Protein AF-X1H2E4-F1 (afdb_monomer)

Organism: NCBI:txid412755

pLDDT: mean 70.72, std 25.6, range [21.92, 98.12]

Foldseek 3Di:
DDDDDDDDDDPPDPDDDDDDDDDDDDDDDDPPDPPPVPPPPPPDDDDDDCPPVVVVVVVQLVVVCLQVVQDADDPPWDADFDADPPPRHGPGPRPDTDEDCPLSYPDPRNLVVLLVVLLVVLVVVPDPAQKWWKKKKKFDWAQGDDVVVVVLVVVLVVLLQVQCVVLVRGWDKDKAKAWDFDDPDNRGTIIIMIIITTHDDPDPVSSVVSSVVSQVVSCVVSVTDMDMDTDGIDGSSVVSSVRSSRCSNPVVD

Secondary structure (DSSP, 8-state):
-------------------------------TTTTTTTSTT-SS---SS-HHHHHHHHHHHHHHHHHHT-BSS-TT-EEEEEE-TTT--EEEEEEEEEE---TTB--HHHHHHHHHHHHHHHHHT----SEEEEEEEEEPPBS---HHHHHHHHHHHHHHHHHHHHTT----EEEEEEEE-SSS-TTPPBEEEEEEEEPP-S-HHHHHHHHHHHHHHHHHHH---EEEEEEEEEEHHHHHHHHHHHHHHS---

Mean predicted aligned error: 14.61 Å

Radius of gyration: 22.88 Å; Cα contacts (8 Å, |Δi|>4): 303; chains: 1; bounding box: 59×48×61 Å

Solvent-accessible surface area (backbone atoms only — not comparable to full-atom values): 15381 Å² total; per-residue (Å²): 138,83,80,83,79,84,80,78,92,71,98,77,87,87,86,89,80,91,88,81,92,77,90,78,88,86,76,94,75,85,74,84,82,73,58,78,77,64,65,83,72,75,85,81,83,88,82,92,87,50,76,73,58,50,56,60,47,53,52,50,52,49,55,49,44,39,55,73,59,38,36,73,68,57,95,69,57,41,57,39,57,44,54,39,91,89,77,65,49,75,76,39,77,67,74,39,84,69,56,36,85,62,55,42,40,63,41,64,68,32,36,53,50,40,23,52,54,41,34,53,54,59,60,70,66,68,75,80,60,64,45,23,34,35,36,34,40,36,43,62,71,34,81,66,92,45,73,67,54,53,50,53,53,51,49,51,52,56,52,45,38,54,44,25,40,75,72,76,47,64,66,56,64,52,75,42,63,44,74,47,78,55,68,102,49,102,78,44,48,34,36,44,30,29,49,27,44,23,60,74,66,93,52,59,69,61,44,54,53,48,50,53,55,38,47,57,53,45,30,75,72,67,75,54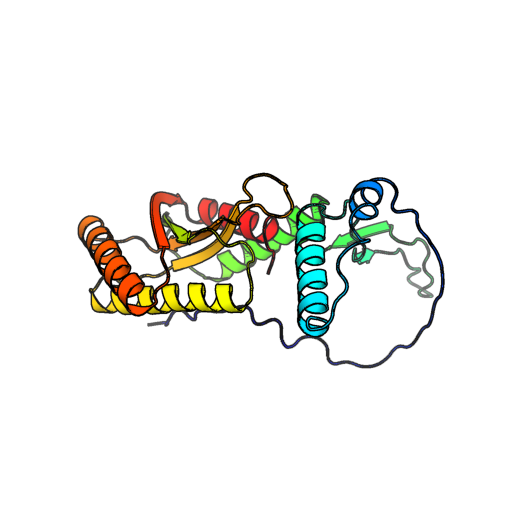,62,70,48,76,46,82,75,49,75,36,49,36,70,62,49,42,50,53,47,11,48,38,33,28,72,40,79,44,124

Sequence (253 aa):
MTTATQMFLSSKSLINNPNNSVAGIMSDVELTSCSAMSRSFLLKAETNSNITKSASWNKYNQDLEKFVCRVEDCPKMSWRSLVCSRCGRIVKQNIAKLTCLSPYCRDDECIKNRVRIAQAYFEALKIKSPNLLHIIFGFAYINRFTDEEKEKQARVFSLLEKEMERLGTPLHMVAVRDIKEIDLKPLTPLYVHYHTANLPVKDWRKFRQNLYRAREKIIKKSGVEFSFKFKHYRNQRGLFKYFAHRVAGVFGI

Nearest PDB structures (foldseek):
  6zm9-assembly1_A  TM=4.190E-01  e=1.314E-03  unidentified
  3io1-assembly1_A-2  TM=4.445E-01  e=3.174E-03  Klebsiella pneumoniae subsp. pneumoniae MGH 78578
  3io1-assembly1_B-2  TM=4.479E-01  e=1.552E-02  Klebsiella pneumoniae subsp. pneumoniae MGH 78578
  6znb-assembly1_AA  TM=4.747E-01  e=3.536E-02  Bacteriophage sp.
  2uuu-assembly1_A  TM=5.040E-01  e=8.459E-01  Dictyostelium discoideum

Structure (mmCIF, N/CA/C/O backbone):
data_AF-X1H2E4-F1
#
_entry.id   AF-X1H2E4-F1
#
loop_
_atom_site.group_PDB
_atom_site.id
_atom_site.type_symbol
_atom_site.label_atom_id
_atom_site.label_alt_id
_atom_site.label_comp_id
_atom_site.label_asym_id
_atom_site.label_entity_id
_atom_site.label_seq_id
_atom_site.pdbx_PDB_ins_code
_atom_site.Cartn_x
_atom_site.Cartn_y
_atom_site.Cartn_z
_atom_site.occupancy
_atom_site.B_iso_or_equiv
_atom_site.auth_seq_id
_atom_site.auth_comp_id
_atom_site.auth_asym_id
_atom_site.auth_atom_id
_atom_site.pdbx_PDB_model_num
ATOM 1 N N . MET A 1 1 ? -11.778 -20.143 10.524 1.00 24.48 1 MET A N 1
ATOM 2 C CA . MET A 1 1 ? -11.326 -18.759 10.782 1.00 24.48 1 MET A CA 1
ATOM 3 C C . MET A 1 1 ? -9.898 -18.646 10.272 1.00 24.48 1 MET A C 1
ATOM 5 O O . MET A 1 1 ? -9.019 -19.259 10.852 1.00 24.48 1 MET A O 1
ATOM 9 N N . THR A 1 2 ? -9.679 -17.993 9.132 1.00 23.45 2 THR A N 1
ATOM 10 C CA . THR A 1 2 ? -8.347 -17.833 8.520 1.00 23.45 2 THR A CA 1
ATOM 11 C C . THR A 1 2 ? -7.768 -16.480 8.914 1.00 23.45 2 THR A C 1
ATOM 13 O O . THR A 1 2 ? -8.311 -15.440 8.545 1.00 23.45 2 THR A O 1
ATOM 16 N N . THR A 1 3 ? -6.688 -16.511 9.688 1.00 23.12 3 THR A N 1
ATOM 17 C CA . THR A 1 3 ? -5.822 -15.379 10.023 1.00 23.12 3 THR A CA 1
ATOM 18 C C . THR A 1 3 ? -5.238 -14.775 8.745 1.00 23.12 3 THR A C 1
ATOM 20 O O . THR A 1 3 ? -4.708 -15.486 7.894 1.00 23.12 3 THR A O 1
ATOM 23 N N . ALA A 1 4 ? -5.362 -13.457 8.583 1.00 24.66 4 ALA A N 1
ATOM 24 C CA . ALA A 1 4 ? -4.739 -12.736 7.481 1.00 24.66 4 ALA A CA 1
ATOM 25 C C . ALA A 1 4 ? -3.229 -12.631 7.747 1.00 24.66 4 ALA A C 1
ATOM 27 O O . ALA A 1 4 ? -2.792 -11.905 8.635 1.00 24.66 4 ALA A O 1
ATOM 28 N N . THR A 1 5 ? -2.435 -13.392 6.998 1.00 25.56 5 THR A N 1
ATOM 29 C CA . THR A 1 5 ? -0.974 -13.303 6.993 1.00 25.56 5 THR A CA 1
ATOM 30 C C . THR A 1 5 ? -0.542 -11.952 6.416 1.00 25.56 5 THR A C 1
ATOM 32 O O . THR A 1 5 ? -0.772 -11.673 5.240 1.00 25.56 5 THR A O 1
ATOM 35 N N . GLN A 1 6 ? 0.116 -11.118 7.227 1.00 29.45 6 GLN A N 1
ATOM 36 C CA . GLN A 1 6 ? 0.956 -10.028 6.726 1.00 29.45 6 GLN A CA 1
ATOM 37 C C . GLN A 1 6 ? 2.108 -10.639 5.918 1.00 29.45 6 GLN A C 1
ATOM 39 O O . GLN A 1 6 ? 2.936 -11.356 6.477 1.00 29.45 6 GLN A O 1
ATOM 44 N N . MET A 1 7 ? 2.190 -10.352 4.617 1.00 30.44 7 MET A N 1
ATOM 45 C CA . MET A 1 7 ? 3.407 -10.605 3.844 1.00 30.44 7 MET A CA 1
ATOM 46 C C . MET A 1 7 ? 4.164 -9.297 3.638 1.00 30.44 7 MET A C 1
ATOM 48 O O . MET A 1 7 ? 3.763 -8.431 2.862 1.00 30.44 7 MET A O 1
ATOM 52 N N . PHE A 1 8 ? 5.291 -9.185 4.339 1.00 32.88 8 PHE A N 1
ATOM 53 C CA . PHE A 1 8 ? 6.368 -8.272 3.991 1.00 32.88 8 PHE A CA 1
ATOM 54 C C . PHE A 1 8 ? 7.218 -8.924 2.903 1.00 32.88 8 PHE A C 1
ATOM 56 O O . PHE A 1 8 ? 7.740 -10.021 3.087 1.00 32.88 8 PHE A O 1
ATOM 63 N N . LEU A 1 9 ? 7.373 -8.241 1.770 1.00 28.08 9 LEU A N 1
ATOM 64 C CA . LEU A 1 9 ? 8.330 -8.638 0.743 1.00 28.08 9 LEU A CA 1
ATOM 65 C C . LEU A 1 9 ? 9.749 -8.414 1.292 1.00 28.08 9 LEU A C 1
ATOM 67 O O . LEU A 1 9 ? 10.219 -7.274 1.398 1.00 28.08 9 LEU A O 1
ATOM 71 N N . SER A 1 10 ? 10.379 -9.521 1.691 1.00 25.30 10 SER A N 1
ATOM 72 C CA . SER A 1 10 ? 11.820 -9.673 1.888 1.00 25.30 10 SER A CA 1
ATOM 73 C C . SER A 1 10 ? 12.413 -10.201 0.584 1.00 25.30 10 SER A C 1
ATOM 75 O O . SER A 1 10 ? 12.098 -11.304 0.142 1.00 25.30 10 SER A O 1
ATOM 77 N N . SER A 1 11 ? 13.260 -9.403 -0.057 1.00 25.91 11 SER A N 1
ATOM 78 C CA . SER A 1 11 ? 13.962 -9.731 -1.299 1.00 25.91 11 SER A CA 1
ATOM 79 C C . SER A 1 11 ? 15.198 -10.602 -1.040 1.00 25.91 11 SER A C 1
ATOM 81 O O . SER A 1 11 ? 16.314 -10.251 -1.421 1.00 25.91 11 SER A O 1
ATOM 83 N N . LYS A 1 12 ? 15.019 -11.744 -0.374 1.00 25.47 12 LYS A N 1
ATOM 84 C CA . LYS A 1 12 ? 16.055 -12.777 -0.251 1.00 25.47 12 LYS A CA 1
ATOM 85 C C . LYS A 1 12 ? 15.454 -14.141 -0.559 1.00 25.47 12 LYS A C 1
ATOM 87 O O . LYS A 1 12 ? 14.849 -14.743 0.318 1.00 25.47 12 LYS A O 1
ATOM 92 N N . SER A 1 13 ? 15.636 -14.587 -1.805 1.00 28.86 13 SER A N 1
ATOM 93 C CA . SER A 1 13 ? 15.801 -15.990 -2.247 1.00 28.86 13 SER A CA 1
ATOM 94 C C . SER A 1 13 ? 15.172 -16.264 -3.616 1.00 28.86 13 SER A C 1
ATOM 96 O O . SER A 1 13 ? 14.230 -17.026 -3.734 1.00 28.86 13 SER A O 1
ATOM 98 N N . LEU A 1 14 ? 15.736 -15.704 -4.684 1.00 25.48 14 LEU A N 1
ATOM 99 C CA . LEU A 1 14 ? 15.680 -16.341 -6.001 1.00 25.48 14 LEU A CA 1
ATOM 100 C C . LEU A 1 14 ? 16.950 -15.937 -6.743 1.00 25.48 14 LEU A C 1
ATOM 102 O O . LEU A 1 14 ? 17.043 -14.805 -7.197 1.00 25.48 14 LEU A O 1
ATOM 106 N N . ILE A 1 15 ? 17.939 -16.830 -6.737 1.00 26.75 15 ILE A N 1
ATOM 107 C CA . ILE A 1 15 ? 18.925 -17.151 -7.786 1.00 26.75 15 ILE A CA 1
ATOM 108 C C . ILE A 1 15 ? 19.967 -18.036 -7.089 1.00 26.75 15 ILE A C 1
ATOM 110 O O . ILE A 1 15 ? 20.909 -17.557 -6.470 1.00 26.75 15 ILE A O 1
ATOM 114 N N . ASN A 1 16 ? 19.752 -19.345 -7.165 1.00 24.41 16 ASN A N 1
ATOM 115 C CA . ASN A 1 16 ? 20.823 -20.329 -7.143 1.00 24.41 16 ASN A CA 1
ATOM 116 C C . ASN A 1 16 ? 20.623 -21.167 -8.402 1.00 24.41 16 ASN A C 1
ATOM 118 O O . ASN A 1 16 ? 19.744 -22.023 -8.438 1.00 24.41 16 ASN A O 1
ATOM 122 N N . ASN A 1 17 ? 21.401 -20.873 -9.440 1.00 26.95 17 ASN A N 1
ATOM 123 C CA . ASN A 1 17 ? 21.971 -21.912 -10.286 1.00 26.95 17 ASN A CA 1
ATOM 124 C C . ASN A 1 17 ? 23.216 -21.338 -10.990 1.00 26.95 17 ASN A C 1
ATOM 126 O O . ASN A 1 17 ? 23.090 -20.318 -11.675 1.00 26.95 17 ASN A O 1
ATOM 130 N N . PRO A 1 18 ? 24.410 -21.920 -10.789 1.00 29.12 18 PRO A N 1
ATOM 131 C CA . PRO A 1 18 ? 25.618 -21.518 -11.488 1.00 29.12 18 PRO A CA 1
ATOM 132 C C . PRO A 1 18 ? 25.652 -22.176 -12.874 1.00 29.12 18 PRO A C 1
ATOM 134 O O . PRO A 1 18 ? 25.125 -23.271 -13.045 1.00 29.12 18 PRO A O 1
ATOM 137 N N . ASN A 1 19 ? 26.296 -21.490 -13.822 1.00 26.16 19 ASN A N 1
ATOM 138 C CA . ASN A 1 19 ? 26.754 -21.930 -15.153 1.00 26.16 19 ASN A CA 1
ATOM 139 C C . ASN A 1 19 ? 26.156 -21.103 -16.295 1.00 26.16 19 ASN A C 1
ATOM 141 O O . ASN A 1 19 ? 25.136 -21.446 -16.884 1.00 26.16 19 ASN A O 1
ATOM 145 N N . ASN A 1 20 ? 26.839 -20.010 -16.633 1.00 27.75 20 ASN A N 1
ATOM 146 C CA . ASN A 1 20 ? 27.522 -19.923 -17.924 1.00 27.75 20 ASN A CA 1
ATOM 147 C C . ASN A 1 20 ? 28.339 -18.633 -17.996 1.00 27.75 20 ASN A C 1
ATOM 149 O O . ASN A 1 20 ? 27.811 -17.523 -17.976 1.00 27.75 20 ASN A O 1
ATOM 153 N N . SER A 1 21 ? 29.652 -18.815 -18.082 1.00 28.17 21 SER A N 1
ATOM 154 C CA . SER A 1 21 ? 30.620 -17.812 -18.493 1.00 28.17 21 SER A CA 1
ATOM 155 C C . SER A 1 21 ? 30.473 -17.537 -19.984 1.00 28.17 21 SER A C 1
ATOM 157 O O . SER A 1 21 ? 30.683 -18.450 -20.776 1.00 28.17 21 SER A O 1
ATOM 159 N N . VAL A 1 22 ? 30.227 -16.286 -20.367 1.00 26.05 22 VAL A N 1
ATOM 160 C CA . VAL A 1 22 ? 30.787 -15.722 -21.601 1.00 26.05 22 VAL A CA 1
ATOM 161 C C . VAL A 1 22 ? 31.095 -14.250 -21.342 1.00 26.05 22 VAL A C 1
ATOM 163 O O . VAL A 1 22 ? 30.204 -13.447 -21.074 1.00 26.05 22 VAL A O 1
ATOM 166 N N . ALA A 1 23 ? 32.386 -13.932 -21.384 1.00 25.16 23 ALA A N 1
ATOM 167 C CA . ALA A 1 23 ? 32.907 -12.580 -21.451 1.00 25.16 23 ALA A CA 1
ATOM 168 C C . ALA A 1 23 ? 32.536 -11.943 -22.799 1.00 25.16 23 ALA A C 1
ATOM 170 O O . ALA A 1 23 ? 32.603 -12.598 -23.837 1.00 25.16 23 ALA A O 1
ATOM 171 N N . GLY A 1 24 ? 32.184 -10.661 -22.786 1.00 23.61 24 GLY A N 1
ATOM 172 C CA . GLY A 1 24 ? 31.912 -9.887 -23.992 1.00 23.61 24 GLY A CA 1
ATOM 173 C C . GLY A 1 24 ? 32.021 -8.400 -23.696 1.00 23.61 24 GLY A C 1
ATOM 174 O O . GLY A 1 24 ? 31.124 -7.815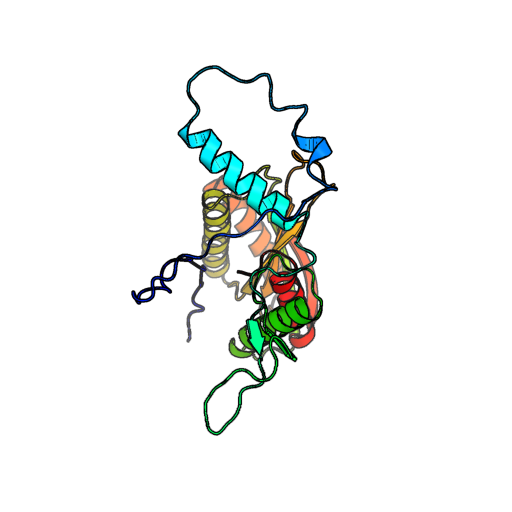 -23.100 1.00 23.61 24 GLY A O 1
ATOM 175 N N . ILE A 1 25 ? 33.167 -7.837 -24.066 1.00 25.83 25 ILE A N 1
ATOM 176 C CA . ILE A 1 25 ? 33.488 -6.406 -24.109 1.00 25.83 25 ILE A CA 1
ATOM 177 C C . ILE A 1 25 ? 32.647 -5.733 -25.214 1.00 25.83 25 ILE A C 1
ATOM 179 O O . ILE A 1 25 ? 32.282 -6.413 -26.169 1.00 25.83 25 ILE A O 1
ATOM 183 N N . MET A 1 26 ? 32.432 -4.412 -25.079 1.00 21.92 26 MET A N 1
ATOM 184 C CA . MET A 1 26 ? 31.914 -3.394 -26.029 1.00 21.92 26 MET A CA 1
ATOM 185 C C . MET A 1 26 ? 30.623 -2.741 -25.517 1.00 21.92 26 MET A C 1
ATOM 187 O O . MET A 1 26 ? 29.713 -3.430 -25.076 1.00 21.92 26 MET A O 1
ATOM 191 N N . SER A 1 27 ? 30.418 -1.430 -25.575 1.00 24.39 27 SER A N 1
ATOM 192 C CA . SER A 1 27 ? 31.240 -0.251 -25.881 1.00 24.39 27 SER A CA 1
ATOM 193 C C . SER A 1 27 ? 30.378 0.960 -25.494 1.00 24.39 27 SER A C 1
ATOM 195 O O . SER A 1 27 ? 29.152 0.838 -25.422 1.00 24.39 27 SER A O 1
ATOM 197 N N . ASP A 1 28 ? 31.009 2.100 -25.236 1.00 27.84 28 ASP A N 1
ATOM 198 C CA . ASP A 1 28 ? 30.377 3.339 -24.786 1.00 27.84 28 ASP A CA 1
ATOM 199 C C . ASP A 1 28 ? 29.167 3.762 -25.636 1.00 27.84 28 ASP A C 1
ATOM 201 O O . ASP A 1 28 ? 29.262 3.917 -26.853 1.00 27.84 28 ASP A O 1
ATOM 205 N N . VAL A 1 29 ? 28.028 3.979 -24.971 1.00 27.11 29 VAL A N 1
ATOM 206 C CA . VAL A 1 29 ? 26.891 4.726 -25.519 1.00 27.11 29 VAL A CA 1
ATOM 207 C C . VAL A 1 29 ? 26.744 5.993 -24.686 1.00 27.11 29 VAL A C 1
ATOM 209 O O . VAL A 1 29 ? 26.555 5.944 -23.468 1.00 27.11 29 VAL A O 1
ATOM 212 N N . GLU A 1 30 ? 26.884 7.126 -25.363 1.00 25.94 30 GLU A N 1
ATOM 213 C CA . GLU A 1 30 ? 26.830 8.474 -24.811 1.00 25.94 30 GLU A CA 1
ATOM 214 C C . GLU A 1 30 ? 25.483 8.754 -24.120 1.00 25.94 30 GLU A C 1
ATOM 216 O O . GLU A 1 30 ? 24.435 8.874 -24.748 1.00 25.94 30 GLU A O 1
ATOM 221 N N . LEU A 1 31 ? 25.523 8.893 -22.792 1.00 26.59 31 LEU A N 1
ATOM 222 C CA . LEU A 1 31 ? 24.464 9.475 -21.960 1.00 26.59 31 LEU A CA 1
ATOM 223 C C . LEU A 1 31 ? 24.638 11.004 -21.917 1.00 26.59 31 LEU A C 1
ATOM 225 O O . LEU A 1 31 ? 25.111 11.578 -20.928 1.00 26.59 31 LEU A O 1
ATOM 229 N N . THR A 1 32 ? 24.275 11.684 -23.001 1.00 29.73 32 THR A N 1
ATOM 230 C CA . THR A 1 32 ? 24.310 13.150 -23.120 1.00 29.73 32 THR A CA 1
ATOM 231 C C . THR A 1 32 ? 22.905 13.742 -23.013 1.00 29.73 32 THR A C 1
ATOM 233 O O . THR A 1 32 ? 22.249 14.018 -24.006 1.00 29.73 32 THR A O 1
ATOM 236 N N . SER A 1 33 ? 22.456 13.969 -21.771 1.00 28.48 33 SER A N 1
ATOM 237 C CA . SER A 1 33 ? 21.549 15.092 -21.430 1.00 28.48 33 SER A CA 1
ATOM 238 C C . SER A 1 33 ? 21.340 15.302 -19.920 1.00 28.48 33 SER A C 1
ATOM 240 O O . SER A 1 33 ? 21.010 16.412 -19.516 1.00 28.48 33 SER A O 1
ATOM 242 N N . CYS A 1 34 ? 21.615 14.312 -19.057 1.00 30.00 34 CYS A N 1
ATOM 243 C CA . CYS A 1 34 ? 21.526 14.478 -17.589 1.00 30.00 34 CYS A CA 1
ATOM 244 C C . CYS A 1 34 ? 22.881 14.674 -16.876 1.00 30.00 34 CYS A C 1
ATOM 246 O O . CYS A 1 34 ? 22.923 15.145 -15.742 1.00 30.00 34 CYS A O 1
ATOM 248 N N . SER A 1 35 ? 24.002 14.325 -17.513 1.00 32.19 35 SER A N 1
ATOM 249 C CA . SER A 1 35 ? 25.330 14.261 -16.876 1.00 32.19 35 SER A CA 1
ATOM 250 C C . SER A 1 35 ? 25.999 15.625 -16.649 1.00 32.19 35 SER A C 1
ATOM 252 O O . SER A 1 35 ? 26.906 15.735 -15.819 1.00 32.19 35 SER A O 1
ATOM 254 N N . ALA A 1 36 ? 25.536 16.676 -17.333 1.00 30.16 36 ALA A N 1
ATOM 255 C CA . ALA A 1 36 ? 26.124 18.013 -17.244 1.00 30.16 36 ALA A CA 1
ATOM 256 C C . ALA A 1 36 ? 25.806 18.741 -15.923 1.00 30.16 36 ALA A C 1
ATOM 258 O O . ALA A 1 36 ? 26.592 19.583 -15.500 1.00 30.16 36 ALA A O 1
ATOM 259 N N . MET A 1 37 ? 24.715 18.392 -15.225 1.00 33.41 37 MET A N 1
ATOM 260 C CA . MET A 1 37 ? 24.360 19.042 -13.951 1.00 33.41 37 MET A CA 1
ATOM 261 C C . MET A 1 37 ? 25.081 18.455 -12.729 1.00 33.41 37 MET A C 1
ATOM 263 O O . MET A 1 37 ? 25.208 19.141 -11.718 1.00 33.41 37 MET A O 1
ATOM 267 N N . SER A 1 38 ? 25.596 17.224 -12.808 1.00 35.59 38 SER A N 1
ATOM 268 C CA . SER A 1 38 ? 26.159 16.530 -11.635 1.00 35.59 38 SER A CA 1
ATOM 269 C C . SER A 1 38 ? 27.681 16.654 -11.497 1.00 35.59 38 SER A C 1
ATOM 271 O O . SER A 1 38 ? 28.220 16.385 -10.425 1.00 35.59 38 SER A O 1
ATOM 273 N N . ARG A 1 39 ? 28.408 17.065 -12.549 1.00 28.61 39 ARG A N 1
ATOM 274 C CA . ARG A 1 39 ? 29.885 17.104 -12.519 1.00 28.61 39 ARG A CA 1
ATOM 275 C C . ARG A 1 39 ? 30.485 18.347 -11.856 1.00 28.61 39 ARG A C 1
ATOM 277 O O . ARG A 1 39 ? 31.599 18.249 -11.354 1.00 28.61 39 ARG A O 1
ATOM 284 N N . SER A 1 40 ? 29.783 19.482 -11.784 1.00 31.67 40 SER A N 1
ATOM 285 C CA . SER A 1 40 ? 30.381 20.717 -11.239 1.00 31.67 40 SER A CA 1
ATOM 286 C C . SER A 1 40 ? 30.389 20.805 -9.705 1.00 31.67 40 SER A C 1
ATOM 288 O O . SER A 1 40 ? 30.976 21.735 -9.163 1.00 31.67 40 SER A O 1
ATOM 290 N N . PHE A 1 41 ? 29.762 19.860 -8.996 1.00 33.16 41 PHE A N 1
ATOM 291 C CA . PHE A 1 41 ? 29.622 19.904 -7.531 1.00 33.16 41 PHE A CA 1
ATOM 292 C C . PHE A 1 41 ? 30.492 18.890 -6.769 1.00 33.16 41 PHE A C 1
ATOM 294 O O . PHE A 1 41 ? 30.487 18.883 -5.541 1.00 33.16 41 PHE A O 1
ATOM 301 N N . LEU A 1 42 ? 31.270 18.054 -7.469 1.00 33.44 42 LEU A N 1
ATOM 302 C CA . LEU A 1 42 ? 32.053 16.961 -6.868 1.00 33.44 42 LEU A CA 1
ATOM 303 C C . LEU A 1 42 ? 33.440 17.361 -6.328 1.00 33.44 42 LEU A C 1
ATOM 305 O O . LEU A 1 42 ? 34.154 16.511 -5.807 1.00 33.44 42 LEU A O 1
ATOM 309 N N . LEU A 1 43 ? 33.824 18.637 -6.385 1.00 30.66 43 LEU A N 1
ATOM 310 C CA . LEU A 1 43 ? 35.123 19.121 -5.897 1.00 30.66 43 LEU A CA 1
ATOM 311 C C . LEU A 1 43 ? 34.957 20.043 -4.687 1.00 30.66 43 LEU A C 1
ATOM 313 O O . LEU A 1 43 ? 35.148 21.250 -4.815 1.00 30.66 43 LEU A O 1
ATOM 317 N N . LYS A 1 44 ? 34.572 19.477 -3.532 1.00 32.72 44 LYS A N 1
ATOM 318 C CA . LYS A 1 44 ? 34.860 19.993 -2.169 1.00 32.72 44 LYS A CA 1
ATOM 319 C C . LYS A 1 44 ? 34.136 19.162 -1.102 1.00 32.72 44 LYS A C 1
ATOM 321 O O . LYS A 1 44 ? 33.159 19.612 -0.516 1.00 32.72 44 LYS A O 1
ATOM 326 N N . ALA A 1 45 ? 34.611 17.947 -0.839 1.00 32.84 45 ALA A N 1
ATOM 327 C CA . ALA A 1 45 ? 34.306 17.243 0.411 1.00 32.84 45 ALA A CA 1
ATOM 328 C C . ALA A 1 45 ? 35.268 16.064 0.631 1.00 32.84 45 ALA A C 1
ATOM 330 O O . ALA A 1 45 ? 34.854 14.909 0.670 1.00 32.84 45 ALA A O 1
ATOM 331 N N . GLU A 1 46 ? 36.557 16.354 0.794 1.00 36.25 46 GLU A N 1
ATOM 332 C CA . GLU A 1 46 ? 37.449 15.472 1.552 1.00 36.25 46 GLU A CA 1
ATOM 333 C C . GLU A 1 46 ? 37.627 16.130 2.923 1.00 36.25 46 GLU A C 1
ATOM 335 O O . GLU A 1 46 ? 38.034 17.283 3.029 1.00 36.25 46 GLU A O 1
ATOM 340 N N . THR A 1 47 ? 37.167 15.501 4.003 1.00 35.38 47 THR A N 1
ATOM 341 C CA . THR A 1 47 ? 38.095 14.742 4.846 1.00 35.38 47 THR A CA 1
ATOM 342 C C . THR A 1 47 ? 37.365 13.710 5.724 1.00 35.38 47 THR A C 1
ATOM 344 O O . THR A 1 47 ? 36.502 14.023 6.539 1.00 35.38 47 THR A O 1
ATOM 347 N N . ASN A 1 48 ? 37.741 12.446 5.511 1.00 43.94 48 ASN A N 1
ATOM 348 C CA . ASN A 1 48 ? 37.975 11.364 6.478 1.00 43.94 48 ASN A CA 1
ATOM 349 C C . ASN A 1 48 ? 36.995 11.138 7.649 1.00 43.94 48 ASN A C 1
ATOM 351 O O . ASN A 1 48 ? 37.246 11.523 8.784 1.00 43.94 48 ASN A O 1
ATOM 355 N N . SER A 1 49 ? 35.934 10.369 7.360 1.00 36.62 49 SER A N 1
ATOM 356 C CA . SER A 1 49 ? 35.343 9.323 8.243 1.00 36.62 49 SER A CA 1
ATOM 357 C C . SER A 1 49 ? 34.166 8.546 7.598 1.00 36.62 49 SER A C 1
ATOM 359 O O . SER A 1 49 ? 33.511 7.738 8.250 1.00 36.62 49 SER A O 1
ATOM 361 N N . ASN A 1 50 ? 33.882 8.742 6.302 1.00 40.56 50 ASN A N 1
ATOM 362 C CA . ASN A 1 50 ? 32.571 8.429 5.708 1.00 40.56 50 ASN A CA 1
ATOM 363 C C . ASN A 1 50 ? 32.544 7.358 4.598 1.00 40.56 50 ASN A C 1
ATOM 365 O O . ASN A 1 50 ? 31.541 7.258 3.897 1.00 40.56 50 ASN A O 1
ATOM 369 N N . ILE A 1 51 ? 33.578 6.531 4.422 1.00 39.53 51 ILE A N 1
ATOM 370 C CA . ILE A 1 51 ? 33.696 5.655 3.232 1.00 39.53 51 ILE A CA 1
ATOM 371 C C . ILE A 1 51 ? 32.599 4.566 3.156 1.00 39.53 51 ILE A C 1
ATOM 373 O O . ILE A 1 51 ? 32.139 4.221 2.070 1.00 39.53 51 ILE A O 1
ATOM 377 N N . THR A 1 52 ? 32.075 4.073 4.282 1.00 36.78 52 THR A N 1
ATOM 378 C CA . THR A 1 52 ? 30.945 3.118 4.280 1.00 36.78 52 THR A CA 1
ATOM 379 C C . THR A 1 52 ? 29.577 3.798 4.176 1.00 36.78 52 THR A C 1
ATOM 381 O O . THR A 1 52 ? 28.666 3.268 3.534 1.00 36.78 52 THR A O 1
ATOM 384 N N . LYS A 1 53 ? 29.419 5.007 4.735 1.00 36.81 53 LYS A N 1
ATOM 385 C CA . LYS A 1 53 ? 28.191 5.805 4.581 1.00 36.81 53 LYS A CA 1
ATOM 386 C C . LYS A 1 53 ? 28.044 6.341 3.155 1.00 36.81 53 LYS A C 1
ATOM 388 O O . LYS A 1 53 ? 26.934 6.282 2.627 1.00 36.81 53 LYS A O 1
ATOM 393 N N . SER A 1 54 ? 29.134 6.764 2.509 1.00 40.50 54 SER A N 1
ATOM 394 C CA . SER A 1 54 ? 29.132 7.335 1.155 1.00 40.50 54 SER A CA 1
ATOM 395 C C . SER A 1 54 ? 28.731 6.321 0.080 1.00 40.50 54 SER A C 1
ATOM 397 O O . SER A 1 54 ? 27.942 6.654 -0.799 1.00 40.50 54 SER A O 1
ATOM 399 N N . ALA A 1 55 ? 29.152 5.056 0.190 1.00 41.88 55 ALA A N 1
ATOM 400 C CA . ALA A 1 55 ? 28.741 4.004 -0.744 1.00 41.88 55 ALA A CA 1
ATOM 401 C C . ALA A 1 55 ? 27.231 3.690 -0.652 1.00 41.88 55 ALA A C 1
ATOM 403 O O . ALA A 1 55 ? 26.549 3.556 -1.670 1.00 41.88 55 ALA A O 1
ATOM 404 N N . SER A 1 56 ? 26.678 3.634 0.568 1.00 48.81 56 SER A N 1
ATOM 405 C CA . SER A 1 56 ? 25.235 3.423 0.789 1.00 48.81 56 SER A CA 1
ATOM 406 C C . SER A 1 56 ? 24.380 4.630 0.380 1.00 48.81 56 SER A C 1
ATOM 408 O O . SER A 1 56 ? 23.201 4.477 0.042 1.00 48.81 56 SER A O 1
ATOM 410 N N . TRP A 1 57 ? 24.967 5.829 0.452 1.00 39.81 57 TRP A N 1
ATOM 411 C CA . TRP A 1 57 ? 24.355 7.095 0.065 1.00 39.81 57 TRP A CA 1
ATOM 412 C C . TRP A 1 57 ? 24.305 7.217 -1.460 1.00 39.81 57 TRP A C 1
ATOM 414 O O . TRP A 1 57 ? 23.239 7.477 -2.013 1.00 39.81 57 TRP A O 1
ATOM 424 N N . ASN A 1 58 ? 25.400 6.858 -2.140 1.00 57.59 58 ASN A N 1
ATOM 425 C CA . ASN A 1 58 ? 25.473 6.816 -3.599 1.00 57.59 58 ASN A CA 1
ATOM 426 C C . ASN A 1 58 ? 24.473 5.825 -4.203 1.00 57.59 58 ASN A C 1
ATOM 428 O O . ASN A 1 58 ? 23.796 6.171 -5.163 1.00 57.59 58 ASN A O 1
ATOM 432 N N . LYS A 1 59 ? 24.305 4.626 -3.628 1.00 56.78 59 LYS A N 1
ATOM 433 C CA . LYS A 1 59 ? 23.348 3.642 -4.165 1.00 56.78 59 LYS A CA 1
ATOM 434 C C . LYS A 1 59 ? 21.888 4.097 -4.049 1.00 56.78 59 LYS A C 1
ATOM 436 O O . LYS A 1 59 ? 21.131 3.940 -4.995 1.00 56.78 59 LYS A O 1
ATOM 441 N N . TYR A 1 60 ? 21.487 4.677 -2.917 1.00 54.81 60 TYR A N 1
ATOM 442 C CA . TYR A 1 60 ? 20.108 5.152 -2.752 1.00 54.81 60 TYR A CA 1
ATOM 443 C C . TYR A 1 60 ? 19.800 6.361 -3.617 1.00 54.81 60 TYR A C 1
ATOM 445 O O . TYR A 1 60 ? 18.741 6.386 -4.228 1.00 54.81 60 TYR A O 1
ATOM 453 N N . ASN A 1 61 ? 20.719 7.325 -3.707 1.00 56.31 61 ASN A N 1
ATOM 454 C CA . ASN A 1 61 ? 20.536 8.453 -4.612 1.00 56.31 61 ASN A CA 1
ATOM 455 C C . ASN A 1 61 ? 20.492 7.972 -6.065 1.00 56.31 61 ASN A C 1
ATOM 457 O O . ASN A 1 61 ? 19.646 8.443 -6.801 1.00 56.31 61 ASN A O 1
ATOM 461 N N . GLN A 1 62 ? 21.274 6.958 -6.454 1.00 57.56 62 GLN A N 1
ATOM 462 C CA . GLN A 1 62 ? 21.163 6.331 -7.778 1.00 57.56 62 GLN A CA 1
ATOM 463 C C . GLN A 1 62 ? 19.834 5.596 -7.997 1.00 57.56 62 GLN A C 1
ATOM 465 O O . GLN A 1 62 ? 19.300 5.637 -9.100 1.00 57.56 62 GLN A O 1
ATOM 470 N N . ASP A 1 63 ? 19.295 4.901 -6.994 1.00 57.06 63 ASP A N 1
ATOM 471 C CA . ASP A 1 63 ? 18.006 4.206 -7.108 1.00 57.06 63 ASP A CA 1
ATOM 472 C C . ASP A 1 63 ? 16.833 5.202 -7.126 1.00 57.06 63 ASP A C 1
ATOM 474 O O . ASP A 1 63 ? 15.862 4.993 -7.853 1.00 57.06 63 ASP A O 1
ATOM 478 N N . LEU A 1 64 ? 16.951 6.313 -6.389 1.00 56.41 64 LEU A N 1
ATOM 479 C CA . LEU A 1 64 ? 16.013 7.435 -6.406 1.00 56.41 64 LEU A CA 1
ATOM 480 C C . LEU A 1 64 ? 16.117 8.231 -7.718 1.00 56.41 64 LEU A C 1
ATOM 482 O O . LEU A 1 64 ? 15.103 8.562 -8.316 1.00 56.41 64 LEU A O 1
ATOM 486 N N . GLU A 1 65 ? 17.322 8.476 -8.227 1.00 54.53 65 GLU A N 1
ATOM 487 C CA . GLU A 1 65 ? 17.560 9.115 -9.525 1.00 54.53 65 GLU A CA 1
ATOM 488 C C . GLU A 1 65 ? 17.075 8.229 -10.671 1.00 54.53 65 GLU A C 1
ATOM 490 O O . GLU A 1 65 ? 16.388 8.726 -11.547 1.00 54.53 65 GLU A O 1
ATOM 495 N N . LYS A 1 66 ? 17.319 6.912 -10.665 1.00 54.72 66 LYS A N 1
ATOM 496 C CA . LYS A 1 66 ? 16.720 5.975 -11.642 1.00 54.72 66 LYS A CA 1
ATOM 497 C C . LYS A 1 66 ? 15.200 5.889 -11.515 1.00 54.72 66 LYS A C 1
ATOM 499 O O . LYS A 1 66 ? 14.524 5.504 -12.465 1.00 54.72 66 LYS A O 1
ATOM 504 N N . PHE A 1 67 ? 14.656 6.196 -10.343 1.00 56.31 67 PHE A N 1
ATOM 505 C CA . PHE A 1 67 ? 13.219 6.257 -10.105 1.00 56.31 67 PHE A CA 1
ATOM 506 C C . PHE A 1 67 ? 12.599 7.549 -10.653 1.00 56.31 67 PHE A C 1
ATOM 508 O O . PHE A 1 67 ? 11.557 7.489 -11.309 1.00 56.31 67 PHE A O 1
ATOM 515 N N . VAL A 1 68 ? 13.254 8.689 -10.433 1.00 50.62 68 VAL A N 1
ATOM 516 C CA . VAL A 1 68 ? 12.866 10.009 -10.947 1.00 50.62 68 VAL A CA 1
ATOM 517 C C . VAL A 1 68 ? 13.087 10.064 -12.464 1.00 50.62 68 VAL A C 1
ATOM 519 O O . VAL A 1 68 ? 12.154 10.258 -13.249 1.00 50.62 68 VAL A O 1
ATOM 522 N N . CYS A 1 69 ? 14.307 9.765 -12.893 1.00 49.12 69 CYS A N 1
ATOM 523 C CA . CYS A 1 69 ? 14.775 9.642 -14.270 1.00 49.12 69 CYS A CA 1
ATOM 524 C C . CYS A 1 69 ? 14.609 8.203 -14.769 1.00 49.12 69 CYS A C 1
ATOM 526 O O . CYS A 1 69 ? 15.565 7.575 -15.225 1.00 49.12 69 CYS A O 1
ATOM 528 N N . ARG A 1 70 ? 13.393 7.653 -14.641 1.00 54.31 70 ARG A N 1
ATOM 529 C CA . ARG A 1 70 ? 13.061 6.330 -15.192 1.00 54.31 70 ARG A CA 1
ATOM 530 C C . ARG A 1 70 ? 13.585 6.204 -16.620 1.00 54.31 70 ARG A C 1
ATOM 532 O O . ARG A 1 70 ? 13.391 7.108 -17.433 1.00 54.31 70 ARG A O 1
ATOM 539 N N . VAL A 1 71 ? 14.197 5.064 -16.907 1.00 55.56 71 VAL A N 1
ATOM 540 C CA . VAL A 1 71 ? 14.852 4.803 -18.188 1.00 55.56 71 VAL A CA 1
ATOM 541 C C . VAL A 1 71 ? 13.788 4.721 -19.286 1.00 55.56 71 VAL A C 1
ATOM 543 O O . VAL A 1 71 ? 12.788 4.008 -19.117 1.00 55.56 71 VAL A O 1
ATOM 546 N N . GLU A 1 72 ? 13.984 5.473 -20.372 1.00 54.22 72 GLU A N 1
ATOM 547 C CA . GLU A 1 72 ? 13.099 5.454 -21.546 1.00 54.22 72 GLU A CA 1
ATOM 548 C C . GLU A 1 72 ? 13.094 4.059 -22.183 1.00 54.22 72 GLU A C 1
ATOM 550 O O . GLU A 1 72 ? 12.026 3.473 -22.359 1.00 54.22 72 GLU A O 1
ATOM 555 N N . ASP A 1 73 ? 14.278 3.463 -22.341 1.00 53.62 73 ASP A N 1
ATOM 556 C CA . ASP A 1 73 ? 14.456 2.102 -22.840 1.00 53.62 73 ASP A CA 1
ATOM 557 C C . ASP A 1 73 ? 14.817 1.122 -21.714 1.00 53.62 73 ASP A C 1
ATOM 559 O O . ASP A 1 73 ? 15.721 1.358 -20.914 1.00 53.62 73 ASP A O 1
ATOM 563 N N . CYS A 1 74 ? 14.104 -0.008 -21.616 1.00 56.91 74 CYS A N 1
ATOM 564 C CA . CYS A 1 74 ? 14.364 -1.020 -20.585 1.00 56.91 74 CYS A CA 1
ATOM 565 C C . CYS A 1 74 ? 15.631 -1.831 -20.928 1.00 56.91 74 CYS A C 1
ATOM 567 O O . CYS A 1 74 ? 15.557 -2.694 -21.805 1.00 56.91 74 CYS A O 1
ATOM 569 N N . PRO A 1 75 ? 16.749 -1.713 -20.180 1.00 54.47 75 PRO A N 1
ATOM 570 C CA . PRO A 1 75 ? 17.954 -2.511 -20.448 1.00 54.47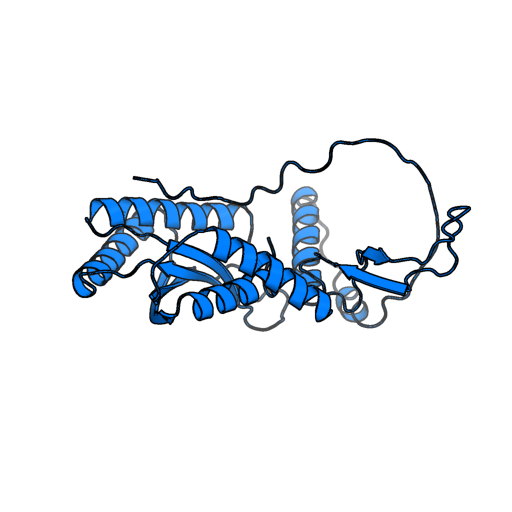 75 PRO A CA 1
ATOM 571 C C . PRO A 1 75 ? 17.765 -4.009 -20.144 1.00 54.47 75 PRO A C 1
ATOM 573 O O . PRO A 1 75 ? 18.626 -4.826 -20.447 1.00 54.47 75 PRO A O 1
ATOM 576 N N . LYS A 1 76 ? 16.639 -4.385 -19.518 1.00 56.12 76 LYS A N 1
ATOM 577 C CA . LYS A 1 76 ? 16.263 -5.764 -19.162 1.00 56.12 76 LYS A CA 1
ATOM 578 C C . LYS A 1 76 ? 15.016 -6.243 -19.910 1.00 56.12 76 LYS A C 1
ATOM 580 O O . LYS A 1 76 ? 14.244 -7.047 -19.383 1.00 56.12 76 LYS A O 1
ATOM 585 N N . MET A 1 77 ? 14.757 -5.708 -21.101 1.00 65.75 77 MET A N 1
ATOM 586 C CA . MET A 1 77 ? 13.661 -6.198 -21.931 1.00 65.75 77 MET A CA 1
ATOM 587 C C . MET A 1 77 ? 13.950 -7.625 -22.392 1.00 65.75 77 MET A C 1
ATOM 589 O O . MET A 1 77 ? 14.979 -7.900 -23.002 1.00 65.75 77 MET A O 1
ATOM 593 N N . SER A 1 78 ? 13.027 -8.541 -22.098 1.00 66.00 78 SER A N 1
ATOM 594 C CA . SER A 1 78 ? 13.029 -9.851 -22.741 1.00 66.00 78 SER A CA 1
ATOM 595 C C . SER A 1 78 ? 12.393 -9.712 -24.115 1.00 66.00 78 SER A C 1
ATOM 597 O O . SER A 1 78 ? 11.288 -9.176 -24.239 1.00 66.00 78 SER A O 1
ATOM 599 N N . TRP A 1 79 ? 13.077 -10.215 -25.134 1.00 71.12 79 TRP A N 1
ATOM 600 C CA . TRP A 1 79 ? 12.618 -10.177 -26.513 1.00 71.12 79 TRP A CA 1
ATOM 601 C C . TRP A 1 79 ? 12.428 -11.593 -27.052 1.00 71.12 79 TRP A C 1
ATOM 603 O O . TRP A 1 79 ? 13.177 -12.511 -26.719 1.00 71.12 79 TRP A O 1
ATOM 613 N N . ARG A 1 80 ? 11.423 -11.776 -27.907 1.00 75.75 80 ARG A N 1
ATOM 614 C CA . ARG A 1 80 ? 11.302 -12.958 -28.761 1.00 75.75 80 ARG A CA 1
ATOM 615 C C . ARG A 1 80 ? 12.161 -12.757 -29.996 1.00 75.75 80 ARG A C 1
ATOM 617 O O . ARG A 1 80 ? 12.068 -11.722 -30.648 1.00 75.75 80 ARG A O 1
ATOM 624 N N . SER A 1 81 ? 12.923 -13.784 -30.344 1.00 82.69 81 SER A N 1
ATOM 625 C CA . SER A 1 81 ? 13.629 -13.895 -31.618 1.00 82.69 81 SER A CA 1
ATOM 626 C C . SER A 1 81 ? 12.962 -14.976 -32.463 1.00 82.69 81 SER A C 1
ATOM 628 O O . SER A 1 81 ? 12.469 -15.973 -31.933 1.00 82.69 81 SER A O 1
ATOM 630 N N . LEU A 1 82 ? 12.933 -14.782 -33.777 1.00 83.75 82 LEU A N 1
ATOM 631 C CA . LEU A 1 82 ? 12.537 -15.815 -34.723 1.00 83.75 82 LEU A CA 1
ATOM 632 C C . LEU A 1 82 ? 13.708 -16.778 -34.904 1.00 83.75 82 LEU A C 1
ATOM 634 O O . LEU A 1 82 ? 14.812 -16.348 -35.241 1.00 83.75 82 LEU A O 1
ATOM 638 N N . VAL A 1 83 ? 13.465 -18.070 -34.717 1.00 88.94 83 VAL A N 1
ATOM 639 C CA . VAL A 1 83 ? 14.463 -19.132 -34.892 1.00 88.94 83 VAL A CA 1
ATOM 640 C C . VAL A 1 83 ? 13.987 -20.136 -35.935 1.00 88.94 83 VAL A C 1
ATOM 642 O O . VAL A 1 83 ? 12.791 -20.400 -36.057 1.00 88.94 83 VAL A O 1
ATOM 645 N N . CYS A 1 84 ? 14.919 -20.701 -36.698 1.00 85.69 84 CYS A N 1
ATOM 646 C CA . CYS A 1 84 ? 14.636 -21.788 -37.623 1.00 85.69 84 CYS A CA 1
ATOM 647 C C . CYS A 1 84 ? 14.255 -23.034 -36.821 1.00 85.69 84 CYS A C 1
ATOM 649 O O . CYS A 1 84 ? 15.057 -23.534 -36.034 1.00 85.69 84 CYS A O 1
ATOM 651 N N . SER A 1 85 ? 13.058 -23.569 -37.053 1.00 83.69 85 SER A N 1
ATOM 652 C CA . SER A 1 85 ? 12.549 -24.742 -36.331 1.00 83.69 85 SER A CA 1
ATOM 653 C C . SER A 1 85 ? 13.381 -26.012 -36.544 1.00 83.69 85 SER A C 1
ATOM 655 O O . SER A 1 85 ? 13.334 -26.906 -35.708 1.00 83.69 85 SER A O 1
ATOM 657 N N . ARG A 1 86 ? 14.153 -26.096 -37.638 1.00 86.00 86 ARG A N 1
ATOM 658 C CA . ARG A 1 86 ? 14.975 -27.272 -37.972 1.00 86.00 86 ARG A CA 1
ATOM 659 C C . ARG A 1 86 ? 16.375 -27.249 -37.363 1.00 86.00 86 ARG A C 1
ATOM 661 O O . ARG A 1 86 ? 16.874 -28.295 -36.978 1.00 86.00 86 ARG A O 1
ATOM 668 N N . CYS A 1 87 ? 17.029 -26.087 -37.319 1.00 90.94 87 CYS A N 1
ATOM 669 C CA . CYS A 1 87 ? 18.437 -25.988 -36.905 1.00 90.94 87 CYS A CA 1
ATOM 670 C C . CYS A 1 87 ? 18.684 -25.031 -35.733 1.00 90.94 87 CYS A C 1
ATOM 672 O O . CYS A 1 87 ? 19.833 -24.816 -35.359 1.00 90.94 87 CYS A O 1
ATOM 674 N N . GLY A 1 88 ? 17.640 -24.402 -35.187 1.00 85.12 88 GLY A N 1
ATOM 675 C CA . GLY A 1 88 ? 17.737 -23.476 -34.056 1.00 85.12 88 GLY A CA 1
ATOM 676 C C . GLY A 1 88 ? 18.431 -22.145 -34.364 1.00 85.12 88 GLY A C 1
ATOM 677 O O . GLY A 1 88 ? 18.463 -21.272 -33.498 1.00 85.12 88 GLY A O 1
ATOM 678 N N . ARG A 1 89 ? 18.962 -21.944 -35.582 1.00 89.88 89 ARG A N 1
ATOM 679 C CA . ARG A 1 89 ? 19.608 -20.680 -35.965 1.00 89.88 89 ARG A CA 1
ATOM 680 C C . ARG A 1 89 ? 18.617 -19.528 -35.867 1.00 89.88 89 ARG A C 1
ATOM 682 O O . ARG A 1 89 ? 17.494 -19.622 -36.363 1.00 89.88 89 ARG A O 1
ATOM 689 N N . ILE A 1 90 ? 19.056 -18.431 -35.258 1.00 87.25 90 ILE A N 1
ATOM 690 C CA . ILE A 1 90 ? 18.272 -17.202 -35.173 1.00 87.25 90 ILE A CA 1
ATOM 691 C C . ILE A 1 90 ? 18.138 -16.614 -36.582 1.00 87.25 90 ILE A C 1
ATOM 693 O O . ILE A 1 90 ? 19.131 -16.273 -37.214 1.00 87.25 90 ILE A O 1
ATOM 697 N N . VAL A 1 91 ? 16.900 -16.516 -37.064 1.00 89.38 91 VAL A N 1
ATOM 698 C CA . VAL A 1 91 ?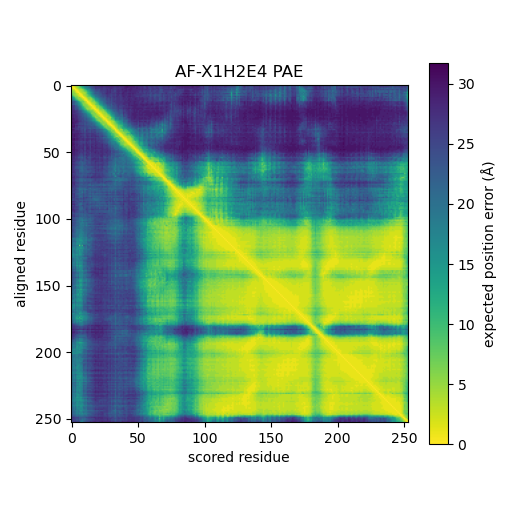 16.536 -15.938 -38.367 1.00 89.38 91 VAL A CA 1
ATOM 699 C C . VAL A 1 91 ? 16.355 -14.428 -38.242 1.00 89.38 91 VAL A C 1
ATOM 701 O O . VAL A 1 91 ? 16.745 -13.679 -39.131 1.00 89.38 91 VAL A O 1
ATOM 704 N N . LYS A 1 92 ? 15.767 -13.966 -37.131 1.00 85.06 92 LYS A N 1
ATOM 705 C CA . LYS A 1 92 ? 15.575 -12.538 -36.851 1.00 85.06 92 LYS A CA 1
ATOM 706 C C . LYS A 1 92 ? 15.574 -12.292 -35.346 1.00 85.06 92 LYS A C 1
ATOM 708 O O . LYS A 1 92 ? 14.820 -12.934 -34.619 1.00 85.06 92 LYS A O 1
ATOM 713 N N . GLN A 1 93 ? 16.411 -11.375 -34.875 1.00 85.25 93 GLN A N 1
ATOM 714 C CA . GLN A 1 93 ? 16.470 -11.010 -33.459 1.00 85.25 93 GLN A CA 1
ATOM 715 C C . GLN A 1 93 ? 15.375 -10.002 -33.094 1.00 85.25 93 GLN A C 1
ATOM 717 O O . GLN A 1 93 ? 14.944 -9.217 -33.937 1.00 85.25 93 GLN A O 1
ATOM 722 N N . ASN A 1 94 ? 14.943 -10.033 -31.832 1.00 76.25 94 ASN A N 1
ATOM 723 C CA . ASN A 1 94 ? 14.104 -9.011 -31.198 1.00 76.25 94 ASN A CA 1
ATOM 724 C C . ASN A 1 94 ? 12.812 -8.648 -31.956 1.00 76.25 94 ASN A C 1
ATOM 726 O O . ASN A 1 94 ? 12.423 -7.487 -32.038 1.00 76.25 94 ASN A O 1
ATOM 730 N N . ILE A 1 95 ? 12.122 -9.653 -32.499 1.00 81.50 95 ILE A N 1
ATOM 731 C CA . ILE A 1 95 ? 10.910 -9.475 -33.311 1.00 81.50 95 ILE A CA 1
ATOM 732 C C . ILE A 1 95 ? 9.673 -9.072 -32.507 1.00 81.50 95 ILE A C 1
ATOM 734 O O . ILE A 1 95 ? 8.734 -8.528 -33.079 1.00 81.50 95 ILE A O 1
ATOM 738 N N . ALA A 1 96 ? 9.639 -9.365 -31.206 1.00 67.44 96 ALA A N 1
ATOM 739 C CA . ALA A 1 96 ? 8.528 -8.994 -30.338 1.00 67.44 96 ALA A CA 1
ATOM 740 C C . ALA A 1 96 ? 8.999 -8.788 -28.897 1.00 67.44 96 ALA A C 1
ATOM 742 O O . ALA A 1 96 ? 9.786 -9.579 -28.372 1.00 67.44 96 ALA A O 1
ATOM 743 N N . LYS A 1 97 ? 8.478 -7.752 -28.239 1.00 69.69 97 LYS A N 1
ATOM 744 C CA . LYS A 1 97 ? 8.668 -7.517 -26.805 1.00 69.69 97 LYS A CA 1
ATOM 745 C C . LYS A 1 97 ? 7.889 -8.582 -26.030 1.00 69.69 97 LYS A C 1
ATOM 747 O O . LYS A 1 97 ? 6.700 -8.773 -26.267 1.00 69.69 97 LYS A O 1
ATOM 752 N N . LEU A 1 98 ? 8.552 -9.311 -25.131 1.00 67.56 98 LEU A N 1
ATOM 753 C CA . LEU A 1 98 ? 7.889 -10.316 -24.296 1.00 67.56 98 LEU A CA 1
ATOM 754 C C . LEU A 1 98 ? 7.310 -9.678 -23.041 1.00 67.56 98 LEU A C 1
ATOM 756 O O . LEU A 1 98 ? 6.099 -9.647 -22.862 1.00 67.56 98 LEU A O 1
ATOM 760 N N . THR A 1 99 ? 8.186 -9.170 -22.176 1.00 65.56 99 THR A N 1
ATOM 761 C CA . THR A 1 99 ? 7.838 -8.526 -20.905 1.00 65.56 99 THR A CA 1
ATOM 762 C C . THR A 1 99 ? 9.065 -7.800 -20.351 1.00 65.56 99 THR A C 1
ATOM 764 O O . THR A 1 99 ? 10.164 -8.354 -20.384 1.00 65.56 99 THR A O 1
ATOM 767 N N . CYS A 1 100 ? 8.892 -6.619 -19.754 1.00 67.88 100 CYS A N 1
ATOM 768 C CA . CYS A 1 100 ? 9.869 -6.052 -18.821 1.00 67.88 100 CYS A CA 1
ATOM 769 C C . CYS A 1 100 ? 9.193 -5.809 -17.463 1.00 67.88 100 CYS A C 1
ATOM 771 O O . CYS A 1 100 ? 8.165 -5.140 -17.349 1.00 67.88 100 CYS A O 1
ATOM 773 N N . LEU A 1 101 ? 9.761 -6.430 -16.426 1.00 64.12 101 LEU A N 1
ATOM 774 C CA . LEU A 1 101 ? 9.293 -6.327 -15.039 1.00 64.12 101 LEU A CA 1
ATOM 775 C C . LEU A 1 101 ? 10.047 -5.253 -14.251 1.00 64.12 101 LEU A C 1
ATOM 777 O O . LEU A 1 101 ? 9.781 -5.075 -13.068 1.00 64.12 101 LEU A O 1
ATOM 781 N N . SER A 1 102 ? 10.973 -4.529 -14.894 1.00 69.75 102 SER A N 1
ATOM 782 C CA . SER A 1 102 ? 11.712 -3.452 -14.236 1.00 69.75 102 SER A CA 1
ATOM 783 C C . SER A 1 102 ? 10.731 -2.399 -13.714 1.00 69.75 102 SER A C 1
ATOM 785 O O . SER A 1 102 ? 9.997 -1.822 -14.523 1.00 69.75 102 SER A O 1
ATOM 787 N N . PRO A 1 103 ? 10.720 -2.097 -12.404 1.00 62.88 103 PRO A N 1
ATOM 788 C CA . PRO A 1 103 ? 9.843 -1.067 -11.850 1.00 62.88 103 PRO A CA 1
ATOM 789 C C . PRO A 1 103 ? 10.229 0.343 -12.327 1.00 62.88 103 PRO A C 1
ATOM 791 O O . PRO A 1 103 ? 9.431 1.269 -12.212 1.00 62.88 103 PRO A O 1
ATOM 794 N N . TYR A 1 104 ? 11.421 0.492 -12.913 1.00 67.00 104 TYR A N 1
ATOM 795 C CA . TYR A 1 104 ? 11.996 1.756 -13.378 1.00 67.00 104 TYR A CA 1
ATOM 796 C C . TYR A 1 104 ? 11.781 2.021 -14.872 1.00 67.00 104 TYR A C 1
ATOM 798 O O . TYR A 1 104 ? 12.313 2.990 -15.396 1.00 67.00 104 TYR A O 1
ATOM 806 N N . CYS A 1 105 ? 11.059 1.155 -15.587 1.00 72.44 105 CYS A N 1
ATOM 807 C CA . CYS A 1 105 ? 10.820 1.327 -17.020 1.00 72.44 105 CYS A CA 1
ATOM 808 C C . CYS A 1 105 ? 9.558 2.167 -17.288 1.00 72.44 105 CYS A C 1
ATOM 810 O O . CYS A 1 105 ? 8.499 1.878 -16.707 1.00 72.44 105 CYS A O 1
ATOM 812 N N . ARG A 1 106 ? 9.678 3.176 -18.171 1.00 71.00 106 ARG A N 1
ATOM 813 C CA . ARG A 1 106 ? 8.572 4.047 -18.630 1.00 71.00 106 ARG A CA 1
ATOM 814 C C . ARG A 1 106 ? 7.713 3.454 -19.743 1.00 71.00 106 ARG A C 1
ATOM 816 O O . ARG A 1 106 ? 6.609 3.946 -19.922 1.00 71.00 106 ARG A O 1
ATOM 823 N N . ASP A 1 107 ? 8.182 2.422 -20.441 1.00 76.06 107 ASP A N 1
ATOM 824 C CA . ASP A 1 107 ? 7.445 1.798 -21.544 1.00 76.06 107 ASP A CA 1
ATOM 825 C C . ASP A 1 107 ? 6.033 1.361 -21.099 1.00 76.06 107 ASP A C 1
ATOM 827 O O . ASP A 1 107 ? 5.842 0.670 -20.086 1.00 76.06 107 ASP A O 1
ATOM 831 N N . ASP A 1 108 ? 5.033 1.793 -21.869 1.00 77.69 108 ASP A N 1
ATOM 832 C CA . ASP A 1 108 ? 3.616 1.601 -21.565 1.00 77.69 108 ASP A CA 1
ATOM 833 C C . ASP A 1 108 ? 3.218 0.126 -21.493 1.00 77.69 108 ASP A C 1
ATOM 835 O O . ASP A 1 108 ? 2.368 -0.251 -20.678 1.00 77.69 108 ASP A O 1
ATOM 839 N N . GLU A 1 109 ? 3.812 -0.738 -22.320 1.00 77.69 109 GLU A N 1
ATOM 840 C CA . GLU A 1 109 ? 3.538 -2.175 -22.283 1.00 77.69 109 GLU A CA 1
ATOM 841 C C . GLU A 1 109 ? 4.063 -2.787 -20.986 1.00 77.69 109 GLU A C 1
ATOM 843 O O . GLU A 1 109 ? 3.399 -3.629 -20.371 1.00 77.69 109 GLU A O 1
ATOM 848 N N . CYS A 1 110 ? 5.213 -2.310 -20.512 1.00 77.19 110 CYS A N 1
ATOM 849 C CA . CYS A 1 110 ? 5.802 -2.737 -19.247 1.00 77.19 110 CYS A CA 1
ATOM 850 C C . CYS A 1 110 ? 4.927 -2.323 -18.061 1.00 77.19 110 CYS A C 1
ATOM 852 O O . CYS A 1 110 ? 4.651 -3.145 -17.182 1.00 77.19 110 CYS A O 1
ATOM 854 N N . ILE A 1 111 ? 4.426 -1.084 -18.056 1.00 78.94 111 ILE A N 1
ATOM 855 C CA . ILE A 1 111 ? 3.477 -0.608 -17.040 1.00 78.94 111 ILE A CA 1
ATOM 856 C C . ILE A 1 111 ? 2.197 -1.448 -17.081 1.00 78.94 111 ILE A C 1
ATOM 858 O O . ILE A 1 111 ? 1.779 -1.971 -16.047 1.00 78.94 111 ILE A O 1
ATOM 862 N N . LYS A 1 112 ? 1.597 -1.645 -18.263 1.00 83.38 112 LYS A N 1
ATOM 863 C CA . LYS A 1 112 ? 0.383 -2.467 -18.433 1.00 83.38 112 LYS A CA 1
ATOM 864 C C . LYS A 1 112 ? 0.589 -3.892 -17.921 1.00 83.38 112 LYS A C 1
ATOM 866 O O . LYS A 1 112 ? -0.293 -4.431 -17.253 1.00 83.38 112 LYS A O 1
ATOM 871 N N . ASN A 1 113 ? 1.748 -4.494 -18.182 1.00 80.88 113 ASN A N 1
ATOM 872 C CA . ASN A 1 113 ? 2.073 -5.833 -17.700 1.00 80.88 113 ASN A CA 1
ATOM 873 C C . ASN A 1 113 ? 2.204 -5.883 -16.169 1.00 80.88 113 ASN A C 1
ATOM 875 O O . ASN A 1 113 ? 1.617 -6.762 -15.538 1.00 80.88 113 ASN A O 1
ATOM 879 N N . ARG A 1 114 ? 2.896 -4.914 -15.553 1.00 81.81 114 ARG A N 1
ATOM 880 C CA . ARG A 1 114 ? 2.995 -4.809 -14.085 1.00 81.81 114 ARG A CA 1
ATOM 881 C C . ARG A 1 114 ? 1.628 -4.608 -13.435 1.00 81.81 114 ARG A C 1
ATOM 883 O O . ARG A 1 114 ? 1.332 -5.262 -12.439 1.00 81.81 114 ARG A O 1
ATOM 890 N N . VAL A 1 115 ? 0.773 -3.765 -14.022 1.00 86.44 115 VAL A N 1
ATOM 891 C CA . VAL A 1 115 ? -0.612 -3.581 -13.560 1.00 86.44 115 VAL A CA 1
ATOM 892 C C . VAL A 1 115 ? -1.373 -4.902 -13.624 1.00 86.44 115 VAL A C 1
ATOM 894 O O . VAL A 1 115 ? -2.027 -5.256 -12.649 1.00 86.44 115 VAL A O 1
ATOM 897 N N . ARG A 1 116 ? -1.264 -5.655 -14.726 1.00 87.12 116 ARG A N 1
ATOM 898 C CA . ARG A 1 116 ? -1.936 -6.955 -14.888 1.00 87.12 116 ARG A CA 1
ATOM 899 C C . ARG A 1 116 ? -1.501 -7.965 -13.823 1.00 87.12 116 ARG A C 1
ATOM 901 O O . ARG A 1 116 ? -2.350 -8.607 -13.215 1.00 87.12 116 ARG A O 1
ATOM 908 N N . ILE A 1 117 ? -0.196 -8.071 -13.565 1.00 85.12 117 ILE A N 1
ATOM 909 C CA . ILE A 1 117 ? 0.357 -8.962 -12.530 1.00 85.12 117 ILE A CA 1
ATOM 910 C C . ILE A 1 117 ? -0.140 -8.548 -11.139 1.00 85.12 117 ILE A C 1
ATOM 912 O O . ILE A 1 117 ? -0.609 -9.388 -10.373 1.00 85.12 117 ILE A O 1
ATOM 916 N N . ALA A 1 118 ? -0.100 -7.251 -10.821 1.00 86.81 118 ALA A N 1
ATOM 917 C CA . ALA A 1 118 ? -0.586 -6.743 -9.541 1.00 86.81 118 ALA A CA 1
ATOM 918 C C . ALA A 1 118 ? -2.104 -6.947 -9.369 1.00 86.81 118 ALA A C 1
ATOM 920 O O . ALA A 1 118 ? -2.554 -7.285 -8.278 1.00 86.81 118 ALA A O 1
ATOM 921 N N . GLN A 1 119 ? -2.900 -6.793 -10.432 1.00 90.25 119 GLN A N 1
ATOM 922 C CA . GLN A 1 119 ? -4.338 -7.093 -10.407 1.00 90.25 119 GLN A CA 1
ATOM 923 C C . GLN A 1 119 ? -4.597 -8.564 -10.089 1.00 90.25 119 GLN A C 1
ATOM 925 O O . GLN A 1 119 ? -5.354 -8.843 -9.162 1.00 90.25 119 GLN A O 1
ATOM 930 N N . ALA A 1 120 ? -3.917 -9.481 -10.784 1.00 87.44 120 ALA A N 1
ATOM 931 C CA . ALA A 1 120 ? -4.047 -10.916 -10.539 1.00 87.44 120 ALA A CA 1
ATOM 932 C C . ALA A 1 120 ? -3.708 -11.283 -9.082 1.00 87.44 120 ALA A C 1
ATOM 934 O O . ALA A 1 120 ? -4.392 -12.102 -8.470 1.00 87.44 120 ALA A O 1
ATOM 935 N N . TYR A 1 121 ? -2.705 -10.625 -8.489 1.00 88.00 121 TYR A N 1
ATOM 936 C CA . TYR A 1 121 ? -2.384 -10.788 -7.070 1.00 88.00 121 TYR A CA 1
ATOM 937 C C . TYR A 1 121 ? -3.540 -10.360 -6.150 1.00 88.00 121 TYR A C 1
ATOM 939 O O . TYR A 1 121 ? -3.919 -11.111 -5.253 1.00 88.00 121 TYR A O 1
ATOM 947 N N . PHE A 1 122 ? -4.140 -9.184 -6.369 1.00 89.00 122 PHE A N 1
ATOM 948 C CA . PHE A 1 122 ? -5.273 -8.733 -5.547 1.00 89.00 122 PHE A CA 1
ATOM 949 C C . PHE A 1 122 ? -6.525 -9.599 -5.736 1.00 89.00 122 PHE A C 1
ATOM 951 O O . PHE A 1 122 ? -7.259 -9.833 -4.776 1.00 89.00 122 PHE A O 1
ATOM 958 N N . GLU A 1 123 ? -6.762 -10.104 -6.945 1.00 87.44 123 GLU A N 1
ATOM 959 C CA . GLU A 1 123 ? -7.847 -11.047 -7.237 1.00 87.44 123 GLU A CA 1
ATOM 960 C C . GLU A 1 123 ? -7.654 -12.380 -6.493 1.00 87.44 123 GLU A C 1
ATOM 962 O O . GLU A 1 123 ? -8.613 -12.936 -5.949 1.00 87.44 123 GLU A O 1
ATOM 967 N N . ALA A 1 124 ? -6.408 -12.845 -6.356 1.00 90.06 124 ALA A N 1
ATOM 968 C CA . ALA A 1 124 ? -6.070 -14.063 -5.621 1.00 90.06 124 ALA A CA 1
ATOM 969 C C . ALA A 1 124 ? -6.333 -13.978 -4.104 1.00 90.06 124 ALA A C 1
ATOM 971 O O . ALA A 1 124 ? -6.417 -15.017 -3.446 1.00 90.06 124 ALA A O 1
ATOM 972 N N . LEU A 1 125 ? -6.536 -12.779 -3.538 1.00 87.12 125 LEU A N 1
ATOM 973 C CA . LEU A 1 125 ? -6.857 -12.598 -2.113 1.00 87.12 125 LEU A CA 1
ATOM 974 C C . LEU A 1 125 ? -8.262 -13.093 -1.729 1.00 87.12 125 LEU A C 1
ATOM 976 O O . LEU A 1 125 ? -8.585 -13.137 -0.543 1.00 87.12 125 LEU A O 1
ATOM 980 N N . LYS A 1 126 ? -9.115 -13.457 -2.701 1.00 89.06 126 LYS A N 1
ATOM 981 C CA . LYS A 1 126 ? -10.465 -14.026 -2.483 1.00 89.06 126 LYS A CA 1
ATOM 982 C C . LYS A 1 126 ? -11.367 -13.197 -1.552 1.00 89.06 126 LYS A C 1
ATOM 984 O O . LYS A 1 126 ? -12.277 -13.730 -0.915 1.00 89.06 126 LYS A O 1
ATOM 989 N N . ILE A 1 127 ? -11.151 -11.884 -1.480 1.00 90.75 127 ILE A N 1
ATOM 990 C CA . ILE A 1 127 ? -12.032 -10.969 -0.747 1.00 90.75 127 ILE A CA 1
ATOM 991 C C . ILE A 1 127 ? -13.374 -10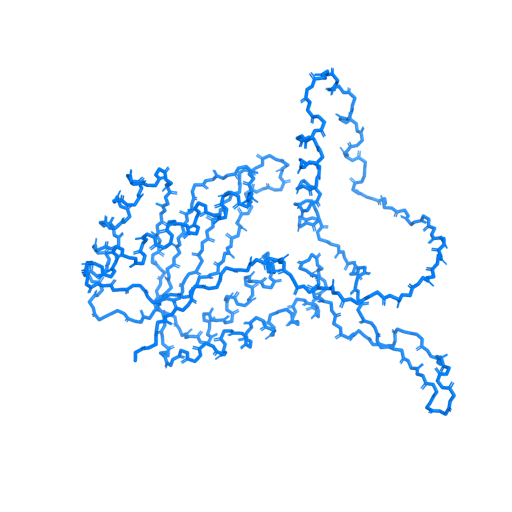.926 -1.490 1.00 90.75 127 ILE A C 1
ATOM 993 O O . ILE A 1 127 ? -13.411 -10.599 -2.669 1.00 90.75 127 ILE A O 1
ATOM 997 N N . LYS A 1 128 ? -14.477 -11.284 -0.821 1.00 92.31 128 LYS A N 1
ATOM 998 C CA . LYS A 1 128 ? -15.814 -11.367 -1.449 1.00 92.31 128 LYS A CA 1
ATOM 999 C C . LYS A 1 128 ? -16.651 -10.093 -1.318 1.00 92.31 128 LYS A C 1
ATOM 1001 O O . LYS A 1 128 ? -17.718 -9.999 -1.913 1.00 92.31 128 LYS A O 1
ATOM 1006 N N . SER A 1 129 ? -16.211 -9.138 -0.498 1.00 94.56 129 SER A N 1
ATOM 1007 C CA . SER A 1 129 ? -16.983 -7.920 -0.254 1.00 94.56 129 SER A CA 1
ATOM 1008 C C . SER A 1 129 ? -17.000 -7.030 -1.501 1.00 94.56 129 SER A C 1
ATOM 1010 O O . SER A 1 129 ? -15.925 -6.611 -1.933 1.00 94.56 129 SER A O 1
ATOM 1012 N N . PRO A 1 130 ? -18.179 -6.660 -2.042 1.00 94.56 130 PRO A N 1
ATOM 1013 C CA . PRO A 1 130 ? -18.268 -5.862 -3.266 1.00 94.56 130 PRO A CA 1
ATOM 1014 C C . PRO A 1 130 ? -17.799 -4.419 -3.064 1.00 94.56 130 PRO A C 1
ATOM 1016 O O . PRO A 1 130 ? -17.363 -3.767 -4.013 1.00 94.56 130 PRO A O 1
ATOM 1019 N N . ASN A 1 131 ? -17.869 -3.924 -1.826 1.00 96.25 131 ASN A N 1
ATOM 1020 C CA . ASN A 1 131 ? -17.405 -2.601 -1.437 1.00 96.25 131 ASN A CA 1
ATOM 1021 C C . ASN A 1 131 ? -16.366 -2.722 -0.327 1.00 96.25 131 ASN A C 1
ATOM 1023 O O . ASN A 1 131 ? -16.505 -3.538 0.583 1.00 96.25 131 ASN A O 1
ATOM 1027 N N . LEU A 1 132 ? -15.332 -1.893 -0.395 1.00 96.38 132 LEU A N 1
ATOM 1028 C CA . LEU A 1 132 ? -14.262 -1.824 0.591 1.00 96.38 132 LEU A CA 1
ATOM 1029 C C . LEU A 1 132 ? -14.098 -0.383 1.050 1.00 96.38 132 LEU A C 1
ATOM 1031 O O . LEU A 1 132 ? -14.250 0.562 0.272 1.00 96.38 132 LEU A O 1
ATOM 1035 N N . LEU A 1 133 ? -13.796 -0.213 2.328 1.00 95.88 133 LEU A N 1
ATOM 1036 C CA . LEU A 1 133 ? -13.512 1.087 2.903 1.00 95.88 133 LEU A CA 1
ATOM 1037 C C . LEU A 1 133 ? -12.096 1.510 2.504 1.00 95.88 133 LEU A C 1
ATOM 1039 O O . LEU A 1 133 ? -11.122 0.853 2.874 1.00 95.88 133 LEU A O 1
ATOM 1043 N N . HIS A 1 134 ? -11.977 2.627 1.784 1.00 96.94 134 HIS A N 1
ATOM 1044 C CA . HIS A 1 134 ? -10.680 3.198 1.427 1.00 96.94 134 HIS A CA 1
ATOM 1045 C C . HIS A 1 134 ? -10.187 4.150 2.522 1.00 96.94 134 HIS A C 1
ATOM 1047 O O . HIS A 1 134 ? -10.753 5.232 2.722 1.00 96.94 134 HIS A O 1
ATOM 1053 N N . ILE A 1 135 ? -9.114 3.758 3.208 1.00 96.06 135 ILE A N 1
ATOM 1054 C CA . ILE A 1 135 ? -8.425 4.575 4.215 1.00 96.06 135 ILE A CA 1
ATOM 1055 C C . ILE A 1 135 ? -7.038 4.929 3.679 1.00 96.06 135 ILE A C 1
ATOM 1057 O O . ILE A 1 135 ? -6.403 4.136 2.991 1.00 96.06 135 ILE A O 1
ATOM 1061 N N . ILE A 1 136 ? -6.572 6.141 3.954 1.00 95.44 136 ILE A N 1
ATOM 1062 C CA . ILE A 1 136 ? -5.200 6.553 3.660 1.00 95.44 136 ILE A CA 1
ATOM 1063 C C . ILE A 1 136 ? -4.483 6.771 4.978 1.00 95.44 136 ILE A C 1
ATOM 1065 O O . ILE A 1 136 ? -4.968 7.573 5.766 1.00 95.44 136 ILE A O 1
ATOM 1069 N N . PHE A 1 137 ? -3.351 6.109 5.193 1.00 95.62 137 PHE A N 1
ATOM 1070 C CA . PHE A 1 137 ? -2.463 6.348 6.330 1.00 95.62 137 PHE A CA 1
ATOM 1071 C C . PHE A 1 137 ? -1.233 7.112 5.857 1.00 95.62 137 PHE A C 1
ATOM 1073 O O . PHE A 1 137 ? -0.509 6.614 5.006 1.00 95.62 137 PHE A O 1
ATOM 1080 N N . GLY A 1 138 ? -1.011 8.315 6.370 1.00 93.44 138 GLY A N 1
ATOM 1081 C CA . GLY A 1 138 ? 0.123 9.158 6.001 1.00 93.44 138 GLY A CA 1
ATOM 1082 C C . GLY A 1 138 ? 1.133 9.255 7.128 1.00 93.44 138 GLY A C 1
ATOM 1083 O O . GLY A 1 138 ? 0.735 9.532 8.258 1.00 93.44 138 GLY A O 1
ATOM 1084 N N . PHE A 1 139 ? 2.410 9.066 6.826 1.00 92.12 139 PHE A N 1
ATOM 1085 C CA . PHE A 1 139 ? 3.501 9.206 7.786 1.00 92.12 139 PHE A CA 1
ATOM 1086 C C . PHE A 1 139 ? 4.148 10.585 7.685 1.00 92.12 139 PHE A C 1
ATOM 1088 O O . PHE A 1 139 ? 3.890 11.338 6.741 1.00 92.12 139 PHE A O 1
ATOM 1095 N N . ALA A 1 140 ? 4.956 10.925 8.688 1.00 87.00 140 ALA A N 1
ATOM 1096 C CA . ALA A 1 140 ? 5.778 12.121 8.640 1.00 87.00 140 ALA A CA 1
ATOM 1097 C C . ALA A 1 140 ? 6.683 12.122 7.398 1.00 87.00 140 ALA A C 1
ATOM 1099 O O . ALA A 1 140 ? 7.046 11.080 6.847 1.00 87.00 140 ALA A O 1
ATOM 1100 N N . TYR A 1 141 ? 7.025 13.328 6.969 1.00 84.56 141 TYR A N 1
ATOM 1101 C CA . TYR A 1 141 ? 7.975 13.563 5.899 1.00 84.56 141 TYR A CA 1
ATOM 1102 C C . TYR A 1 141 ? 9.351 13.004 6.264 1.00 84.56 141 TYR A C 1
ATOM 1104 O O . TYR A 1 141 ? 9.849 13.250 7.361 1.00 84.56 141 TYR A O 1
ATOM 1112 N N . ILE A 1 142 ? 9.969 12.279 5.335 1.00 79.81 142 ILE A N 1
ATOM 1113 C CA . ILE A 1 142 ? 11.299 11.691 5.518 1.00 79.81 142 ILE A CA 1
ATOM 1114 C C . ILE A 1 142 ? 12.207 12.078 4.359 1.00 79.81 142 ILE A C 1
ATOM 1116 O O . ILE A 1 142 ? 11.784 12.105 3.211 1.00 79.81 142 ILE A O 1
ATOM 1120 N N . ASN A 1 143 ? 13.485 12.315 4.628 1.00 74.69 143 ASN A N 1
ATOM 1121 C CA . ASN A 1 143 ? 14.443 12.618 3.557 1.00 74.69 143 ASN A CA 1
ATOM 1122 C C . ASN A 1 143 ? 14.838 11.359 2.771 1.00 74.69 143 ASN A C 1
ATOM 1124 O O . ASN A 1 143 ? 15.240 11.431 1.614 1.00 74.69 143 ASN A O 1
ATOM 1128 N N . ARG A 1 144 ? 14.743 10.190 3.415 1.00 72.69 144 ARG A N 1
ATOM 1129 C CA . ARG A 1 144 ? 15.149 8.906 2.852 1.00 72.69 144 ARG A CA 1
ATOM 1130 C C . ARG A 1 144 ? 14.200 7.804 3.292 1.00 72.69 144 ARG A C 1
ATOM 1132 O O . ARG A 1 144 ? 13.966 7.655 4.486 1.00 72.69 144 ARG A O 1
ATOM 1139 N N . PHE A 1 145 ? 13.718 6.993 2.353 1.00 73.81 145 PHE A N 1
ATOM 1140 C CA . PHE A 1 145 ? 12.958 5.789 2.684 1.00 73.81 145 PHE A CA 1
ATOM 1141 C C . PHE A 1 145 ? 13.889 4.576 2.769 1.00 73.81 145 PHE A C 1
ATOM 1143 O O . PHE A 1 145 ? 14.164 3.907 1.775 1.00 73.81 145 PHE A O 1
ATOM 1150 N N . THR A 1 146 ? 14.443 4.350 3.960 1.00 78.44 146 THR A N 1
ATOM 1151 C CA . THR A 1 146 ? 15.327 3.216 4.266 1.00 78.44 146 THR A CA 1
ATOM 1152 C C . THR A 1 146 ? 14.533 1.962 4.647 1.00 78.44 146 THR A C 1
ATOM 1154 O O . THR A 1 146 ? 13.337 2.033 4.936 1.00 78.44 146 THR A O 1
ATOM 1157 N N . ASP A 1 147 ? 15.209 0.810 4.713 1.00 76.44 147 ASP A N 1
ATOM 1158 C CA . ASP A 1 147 ? 14.628 -0.412 5.289 1.00 76.44 147 ASP A CA 1
ATOM 1159 C C . ASP A 1 147 ? 14.212 -0.212 6.756 1.00 76.44 147 ASP A C 1
ATOM 1161 O O . ASP A 1 147 ? 13.164 -0.697 7.170 1.00 76.44 147 ASP A O 1
ATOM 1165 N N . GLU A 1 148 ? 14.963 0.590 7.516 1.00 82.19 148 GLU A N 1
ATOM 1166 C CA . GLU A 1 148 ? 14.607 0.960 8.889 1.00 82.19 148 GLU A CA 1
ATOM 1167 C C . GLU A 1 148 ? 13.272 1.726 8.945 1.00 82.19 148 GLU A C 1
ATOM 1169 O O . GLU A 1 148 ? 12.404 1.416 9.761 1.00 82.19 148 GLU A O 1
ATOM 1174 N N . GLU A 1 149 ? 13.056 2.693 8.046 1.00 83.50 149 GLU A N 1
ATOM 1175 C CA . GLU A 1 149 ? 11.776 3.406 7.953 1.00 83.50 149 GLU A CA 1
ATOM 1176 C C . GLU A 1 149 ? 10.636 2.475 7.520 1.00 83.50 149 GLU A C 1
ATOM 1178 O O . GLU A 1 149 ? 9.525 2.551 8.056 1.00 83.50 149 GLU A O 1
ATOM 1183 N N . LYS A 1 150 ? 10.907 1.533 6.609 1.00 82.88 150 LYS A N 1
ATOM 1184 C CA . LYS A 1 150 ? 9.949 0.486 6.222 1.00 82.88 150 LYS A CA 1
ATOM 1185 C C . LYS A 1 150 ? 9.555 -0.372 7.430 1.00 82.88 150 LYS A C 1
ATOM 1187 O O . LYS A 1 150 ? 8.365 -0.619 7.626 1.00 82.88 150 LYS A O 1
ATOM 1192 N N . GLU A 1 151 ? 10.510 -0.785 8.258 1.00 86.94 151 GLU A N 1
ATOM 1193 C CA . GLU A 1 151 ? 10.271 -1.573 9.474 1.00 86.94 151 GLU A CA 1
ATOM 1194 C C . GLU A 1 151 ? 9.533 -0.782 10.564 1.00 86.94 151 GLU A C 1
ATOM 1196 O O . GLU A 1 151 ? 8.619 -1.310 11.207 1.00 86.94 151 GLU A O 1
ATOM 1201 N N . LYS A 1 152 ? 9.847 0.505 10.749 1.00 90.31 152 LYS A N 1
ATOM 1202 C CA . LYS A 1 152 ? 9.106 1.386 11.669 1.00 90.31 152 LYS A CA 1
ATOM 1203 C C . LYS A 1 152 ? 7.635 1.491 11.271 1.00 90.31 152 LYS A C 1
ATOM 1205 O O . LYS A 1 152 ? 6.752 1.292 12.108 1.00 90.31 152 LYS A O 1
ATOM 1210 N N . GLN A 1 153 ? 7.357 1.744 9.994 1.00 90.62 153 GLN A N 1
ATOM 1211 C CA . GLN A 1 153 ? 5.988 1.857 9.479 1.00 90.62 153 GLN A CA 1
ATOM 1212 C C . GLN A 1 153 ? 5.244 0.514 9.535 1.00 90.62 153 GLN A C 1
ATOM 1214 O O . GLN A 1 153 ? 4.085 0.463 9.949 1.00 90.62 153 GLN A O 1
ATOM 1219 N N . ALA A 1 154 ? 5.923 -0.588 9.208 1.00 89.38 154 ALA A N 1
ATOM 1220 C CA . ALA 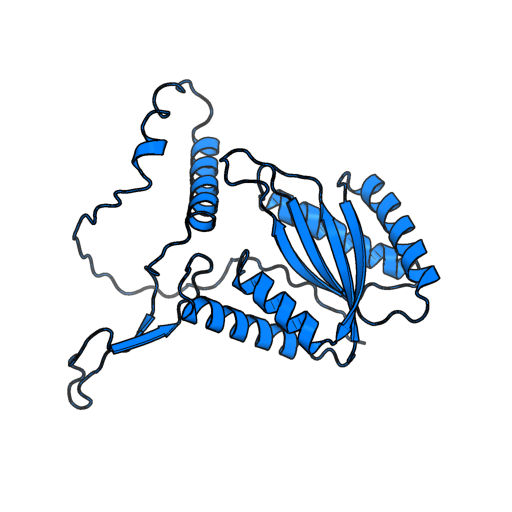A 1 154 ? 5.423 -1.952 9.382 1.00 89.38 154 ALA A CA 1
ATOM 1221 C C . ALA A 1 154 ? 4.969 -2.226 10.822 1.00 89.38 154 ALA A C 1
ATOM 1223 O O . ALA A 1 154 ? 3.869 -2.730 11.070 1.00 89.38 154 ALA A O 1
ATOM 1224 N N . ARG A 1 155 ? 5.807 -1.841 11.790 1.00 92.94 155 ARG A N 1
ATOM 1225 C CA . ARG A 1 155 ? 5.524 -1.998 13.216 1.00 92.94 155 ARG A CA 1
ATOM 1226 C C . ARG A 1 155 ? 4.312 -1.179 13.648 1.00 92.94 155 ARG A C 1
ATOM 1228 O O . ARG A 1 155 ? 3.515 -1.679 14.440 1.00 92.94 155 ARG A O 1
ATOM 1235 N N . VAL A 1 156 ? 4.137 0.035 13.120 1.00 94.69 156 VAL A N 1
ATOM 1236 C CA . VAL A 1 156 ? 2.934 0.851 13.361 1.00 94.69 156 VAL A CA 1
ATOM 1237 C C . VAL A 1 156 ? 1.676 0.108 12.913 1.00 94.69 156 VAL A C 1
ATOM 1239 O O . VAL A 1 156 ? 0.737 0.013 13.701 1.00 94.69 156 VAL A O 1
ATOM 1242 N N . PHE A 1 157 ? 1.664 -0.485 11.715 1.00 93.69 157 PHE A N 1
ATOM 1243 C CA . PHE A 1 157 ? 0.518 -1.271 11.239 1.00 93.69 157 PHE A CA 1
ATOM 1244 C C . PHE A 1 157 ? 0.232 -2.495 12.113 1.00 93.69 157 PHE A C 1
ATOM 1246 O O . PHE A 1 157 ? -0.915 -2.701 12.501 1.00 93.69 157 PHE A O 1
ATOM 1253 N N . SER A 1 158 ? 1.259 -3.257 12.500 1.00 93.88 158 SER A N 1
ATOM 1254 C CA . SER A 1 158 ? 1.084 -4.410 13.397 1.00 93.88 158 SER A CA 1
ATOM 1255 C C . SER A 1 158 ? 0.522 -4.005 14.768 1.00 93.88 158 SER A C 1
ATOM 1257 O O . SER A 1 158 ? -0.351 -4.675 15.321 1.00 93.88 158 SER A O 1
ATOM 1259 N N . LEU A 1 159 ? 0.988 -2.884 15.331 1.00 95.94 159 LEU A N 1
ATOM 1260 C CA . LEU A 1 159 ? 0.442 -2.346 16.579 1.00 95.94 159 LEU A CA 1
ATOM 1261 C C . LEU A 1 159 ? -1.002 -1.864 16.407 1.00 95.94 159 LEU A C 1
ATOM 1263 O O . LEU A 1 159 ? -1.812 -2.047 17.315 1.00 95.94 159 LEU A O 1
ATOM 1267 N N . LEU A 1 160 ? -1.322 -1.272 15.256 1.00 95.94 160 LEU A N 1
ATOM 1268 C CA . LEU A 1 160 ? -2.658 -0.793 14.926 1.00 95.94 160 LEU A CA 1
ATOM 1269 C C . LEU A 1 160 ? -3.661 -1.933 14.803 1.00 95.94 160 LEU A C 1
ATOM 1271 O O . LEU A 1 160 ? -4.730 -1.847 15.399 1.00 95.94 160 LEU A O 1
ATOM 1275 N N . GLU A 1 161 ? -3.311 -3.008 14.101 1.00 94.19 161 GLU A N 1
ATOM 1276 C CA . GLU A 1 161 ? -4.143 -4.210 13.983 1.00 94.19 161 GLU A CA 1
ATOM 1277 C C . GLU A 1 161 ? -4.465 -4.800 15.361 1.00 94.19 161 GLU A C 1
ATOM 1279 O O . GLU A 1 161 ? -5.640 -4.948 15.700 1.00 94.19 161 GLU A O 1
ATOM 1284 N N . LYS A 1 162 ? -3.438 -5.023 16.195 1.00 96.06 162 LYS A N 1
ATOM 1285 C CA . LYS A 1 162 ? -3.595 -5.566 17.556 1.00 96.06 162 LYS A CA 1
ATOM 1286 C C . LYS A 1 162 ? -4.451 -4.675 18.451 1.00 96.06 162 LYS A C 1
ATOM 1288 O O . LYS A 1 162 ? -5.280 -5.161 19.217 1.00 96.06 162 LYS A O 1
ATOM 1293 N N . GLU A 1 163 ? -4.250 -3.360 18.390 1.00 97.56 163 GLU A N 1
ATOM 1294 C CA . GLU A 1 163 ? -5.007 -2.429 19.226 1.00 97.56 163 GLU A CA 1
ATOM 1295 C C . GLU A 1 163 ? -6.467 -2.321 18.775 1.00 97.56 163 GLU A C 1
ATOM 1297 O O . GLU A 1 163 ? -7.368 -2.276 19.610 1.00 97.56 163 GLU A O 1
ATOM 1302 N N . MET A 1 164 ? -6.716 -2.325 17.468 1.00 96.94 164 MET A N 1
ATOM 1303 C CA . MET A 1 164 ? -8.066 -2.289 16.907 1.00 96.94 164 MET A CA 1
ATOM 1304 C C . MET A 1 164 ? -8.843 -3.577 17.198 1.00 96.94 164 MET A C 1
ATOM 1306 O O . MET A 1 164 ? -10.030 -3.513 17.526 1.00 96.94 164 MET A O 1
ATOM 1310 N N . GLU A 1 165 ? -8.171 -4.728 17.167 1.00 95.62 165 GLU A N 1
ATOM 1311 C CA . GLU A 1 165 ? -8.715 -6.008 17.627 1.00 95.62 165 GLU A CA 1
ATOM 1312 C C . GLU A 1 165 ? -9.080 -5.960 19.118 1.00 95.62 165 GLU A C 1
ATOM 1314 O O . GLU A 1 165 ? -10.221 -6.247 19.480 1.00 95.62 165 GLU A O 1
ATOM 1319 N N . ARG A 1 166 ? -8.172 -5.477 19.977 1.00 97.19 166 ARG A N 1
ATOM 1320 C CA . ARG A 1 166 ? -8.417 -5.300 21.421 1.00 97.19 166 ARG A CA 1
ATOM 1321 C C . ARG A 1 166 ? -9.614 -4.390 21.720 1.00 97.19 166 ARG A C 1
ATOM 1323 O O . ARG A 1 166 ? -10.307 -4.584 22.714 1.00 97.19 166 ARG A O 1
ATOM 1330 N N . LEU A 1 167 ? -9.856 -3.383 20.881 1.00 96.81 167 LEU A N 1
ATOM 1331 C CA . LEU A 1 167 ? -10.989 -2.456 20.999 1.00 96.81 167 LEU A CA 1
ATOM 1332 C C . LEU A 1 167 ? -12.304 -3.013 20.407 1.00 96.81 167 LEU A C 1
ATOM 1334 O O . LEU A 1 167 ? -13.320 -2.308 20.384 1.00 96.81 167 LEU A O 1
ATOM 1338 N N . GLY A 1 168 ? -12.304 -4.263 19.933 1.00 95.06 168 GLY A N 1
ATOM 1339 C CA . GLY A 1 168 ? -13.474 -4.944 19.375 1.00 95.06 168 GLY A CA 1
ATOM 1340 C C . GLY A 1 168 ? -13.876 -4.449 17.985 1.00 95.06 168 GLY A C 1
ATOM 1341 O O . GLY A 1 168 ? -15.039 -4.569 17.602 1.00 95.06 168 GLY A O 1
ATOM 1342 N N . THR A 1 169 ? -12.947 -3.843 17.242 1.00 94.94 169 THR A N 1
ATOM 1343 C CA . THR A 1 169 ? -13.155 -3.346 15.874 1.00 94.94 169 THR A CA 1
ATOM 1344 C C . THR A 1 169 ? -11.947 -3.709 15.006 1.00 94.94 169 THR A C 1
ATOM 1346 O O . THR A 1 169 ? -11.168 -2.818 14.679 1.00 94.94 169 THR A O 1
ATOM 1349 N N . PRO A 1 170 ? -11.739 -4.992 14.666 1.00 92.62 170 PRO A N 1
ATOM 1350 C CA . PRO A 1 170 ? -10.529 -5.438 13.982 1.00 92.62 170 PRO A CA 1
ATOM 1351 C C . PRO A 1 170 ? -10.333 -4.746 12.626 1.00 92.62 170 PRO A C 1
ATOM 1353 O O . PRO A 1 170 ? -11.292 -4.427 11.916 1.00 92.62 170 PRO A O 1
ATOM 1356 N N . LEU A 1 171 ? -9.067 -4.529 12.266 1.00 91.69 171 LEU A N 1
ATOM 1357 C CA . LEU A 1 171 ? -8.676 -4.078 10.934 1.00 91.69 171 LEU A CA 1
ATOM 1358 C C . LEU A 1 171 ? -8.413 -5.292 10.045 1.00 91.69 171 LEU A C 1
ATOM 1360 O O . LEU A 1 171 ? -7.556 -6.118 10.339 1.00 91.69 171 LEU A O 1
ATOM 1364 N N . HIS A 1 172 ? -9.132 -5.368 8.930 1.00 90.25 172 HIS A N 1
ATOM 1365 C CA . HIS A 1 172 ? -8.949 -6.386 7.901 1.00 90.25 172 HIS A CA 1
ATOM 1366 C C . HIS A 1 172 ? -8.621 -5.669 6.605 1.00 90.25 172 HIS A C 1
ATOM 1368 O O . HIS A 1 172 ? -9.521 -5.374 5.813 1.00 90.25 172 HIS A O 1
ATOM 1374 N N . MET A 1 173 ? -7.347 -5.320 6.433 1.00 90.12 173 MET A N 1
ATOM 1375 C CA . MET A 1 173 ? -6.928 -4.425 5.364 1.00 90.12 173 MET A CA 1
ATOM 1376 C C . MET A 1 173 ? -5.832 -5.001 4.480 1.00 90.12 173 MET A C 1
ATOM 1378 O O . MET A 1 173 ? -4.905 -5.658 4.939 1.00 90.12 173 MET A O 1
ATOM 1382 N N . VAL A 1 174 ? -5.925 -4.669 3.197 1.00 90.94 174 VAL A N 1
ATOM 1383 C CA . VAL A 1 174 ? -4.812 -4.743 2.248 1.00 90.94 174 VAL A CA 1
ATOM 1384 C C . VAL A 1 174 ? -4.236 -3.343 2.128 1.00 90.94 174 VAL A C 1
ATOM 1386 O O . VAL A 1 174 ? -5.001 -2.409 1.897 1.00 90.94 174 VAL A O 1
ATOM 1389 N N . ALA A 1 175 ? -2.924 -3.179 2.277 1.00 90.94 175 ALA A N 1
ATOM 1390 C CA . ALA A 1 175 ? -2.255 -1.885 2.189 1.00 90.94 175 ALA A CA 1
ATOM 1391 C C . ALA A 1 175 ? -1.301 -1.842 0.992 1.00 90.94 175 ALA A C 1
ATOM 1393 O O . ALA A 1 175 ? -0.507 -2.758 0.794 1.00 90.94 175 ALA A O 1
ATOM 1394 N N . VAL A 1 176 ? -1.352 -0.757 0.221 1.00 89.81 176 VAL A N 1
ATOM 1395 C CA . VAL A 1 176 ? -0.360 -0.441 -0.809 1.00 89.81 176 VAL A CA 1
ATOM 1396 C C . VAL A 1 176 ? 0.329 0.864 -0.470 1.00 89.81 176 VAL A C 1
ATOM 1398 O O . VAL A 1 176 ? -0.323 1.862 -0.159 1.00 89.81 176 VAL A O 1
ATOM 1401 N N . ARG A 1 177 ? 1.658 0.841 -0.515 1.00 87.25 177 ARG A N 1
ATOM 1402 C CA . ARG A 1 177 ? 2.492 2.017 -0.296 1.00 87.25 177 ARG A CA 1
ATOM 1403 C C . ARG A 1 177 ? 2.418 2.937 -1.512 1.00 87.25 177 ARG A C 1
ATOM 1405 O O . ARG A 1 177 ? 2.427 2.471 -2.646 1.00 87.25 177 ARG A O 1
ATOM 1412 N N . ASP A 1 178 ? 2.382 4.231 -1.252 1.00 84.00 178 ASP A N 1
ATOM 1413 C CA . ASP A 1 178 ? 2.478 5.300 -2.231 1.00 84.00 178 ASP A CA 1
ATOM 1414 C C . ASP A 1 178 ? 3.433 6.367 -1.697 1.00 84.00 178 ASP A C 1
ATOM 1416 O O . ASP A 1 178 ? 3.381 6.764 -0.530 1.00 84.00 178 ASP A O 1
ATOM 1420 N N . ILE A 1 179 ? 4.343 6.810 -2.551 1.00 76.50 179 ILE A N 1
ATOM 1421 C CA . ILE A 1 179 ? 5.312 7.846 -2.214 1.00 76.50 179 ILE A CA 1
ATOM 1422 C C . ILE A 1 179 ? 4.971 9.033 -3.090 1.00 76.50 179 ILE A C 1
ATOM 1424 O O . ILE A 1 179 ? 4.988 8.937 -4.316 1.00 76.50 179 ILE A O 1
ATOM 1428 N N . LYS A 1 180 ? 4.603 10.140 -2.446 1.00 73.69 180 LYS A N 1
ATOM 1429 C CA . LYS A 1 180 ? 4.391 11.404 -3.133 1.00 73.69 180 LYS A CA 1
ATOM 1430 C C . LYS A 1 180 ? 5.664 12.225 -3.000 1.00 73.69 180 LYS A C 1
ATOM 1432 O O . LYS A 1 180 ? 6.057 12.583 -1.890 1.00 73.69 180 LYS A O 1
ATOM 1437 N N . GLU A 1 181 ? 6.280 12.514 -4.135 1.00 63.28 181 GLU A N 1
ATOM 1438 C CA . GLU A 1 181 ? 7.339 13.510 -4.224 1.00 63.28 181 GLU A CA 1
ATOM 1439 C C . GLU A 1 181 ? 6.707 14.903 -4.176 1.00 63.28 181 GLU A C 1
ATOM 1441 O O . GLU A 1 181 ? 5.677 15.161 -4.811 1.00 63.28 181 GLU A O 1
ATOM 1446 N N . ILE A 1 182 ? 7.298 15.790 -3.381 1.00 53.56 182 ILE A N 1
ATOM 1447 C CA . ILE A 1 182 ? 7.029 17.223 -3.448 1.00 53.56 182 ILE A CA 1
ATOM 1448 C C . ILE A 1 182 ? 8.224 17.812 -4.177 1.00 53.56 182 ILE A C 1
ATOM 1450 O O . ILE A 1 182 ? 9.275 17.907 -3.573 1.00 53.56 182 ILE A O 1
ATOM 1454 N N . ASP A 1 183 ? 8.053 18.155 -5.452 1.00 47.03 183 ASP A N 1
ATOM 1455 C CA . ASP A 1 183 ? 9.034 18.801 -6.330 1.00 47.03 183 ASP A CA 1
ATOM 1456 C C . ASP A 1 183 ? 10.376 18.060 -6.501 1.00 47.03 183 ASP A C 1
ATOM 1458 O O . ASP A 1 183 ? 11.076 17.733 -5.551 1.00 47.03 183 ASP A O 1
ATOM 1462 N N . LEU A 1 184 ? 10.758 17.810 -7.755 1.00 47.69 184 LEU A N 1
ATOM 1463 C CA . LEU A 1 184 ? 11.942 17.049 -8.182 1.00 47.69 184 LEU A CA 1
ATOM 1464 C C . LEU A 1 184 ? 13.268 17.776 -7.887 1.00 47.69 184 LEU A C 1
ATOM 1466 O O . LEU A 1 184 ? 14.029 18.108 -8.794 1.00 47.69 184 LEU A O 1
ATOM 1470 N N . LYS A 1 185 ? 13.547 18.070 -6.619 1.00 52.28 185 LYS A N 1
ATOM 1471 C CA . LYS A 1 185 ? 14.823 18.616 -6.157 1.00 52.28 185 LYS A CA 1
ATOM 1472 C C . LYS A 1 185 ? 15.490 17.582 -5.250 1.00 52.28 185 LYS A C 1
ATOM 1474 O O . LYS A 1 185 ? 14.810 16.985 -4.425 1.00 52.28 185 LYS A O 1
ATOM 1479 N N . PRO A 1 186 ? 16.813 17.382 -5.337 1.00 53.34 186 PRO A N 1
ATOM 1480 C CA . PRO A 1 186 ? 17.530 16.265 -4.701 1.00 53.34 186 PRO A CA 1
ATOM 1481 C C . PRO A 1 186 ? 17.547 16.256 -3.154 1.00 53.34 186 PRO A C 1
ATOM 1483 O O . PRO A 1 186 ? 18.291 15.493 -2.547 1.00 53.34 186 PRO A O 1
ATOM 1486 N N . LEU A 1 187 ? 16.738 17.088 -2.496 1.00 58.06 187 LEU A N 1
ATOM 1487 C CA . LEU A 1 187 ? 16.642 17.225 -1.042 1.00 58.06 187 LEU A CA 1
ATOM 1488 C C . LEU A 1 187 ? 15.194 17.399 -0.558 1.00 58.06 187 LEU A C 1
ATOM 1490 O O . LEU A 1 187 ? 14.982 17.785 0.593 1.00 58.06 187 LEU A O 1
ATOM 1494 N N . THR A 1 188 ? 14.188 17.180 -1.409 1.00 64.44 188 THR A N 1
ATOM 1495 C CA . THR A 1 188 ? 12.804 17.347 -0.973 1.00 64.44 188 THR A CA 1
ATOM 1496 C C . THR A 1 188 ? 12.339 16.172 -0.122 1.00 64.44 188 THR A C 1
ATOM 1498 O O . THR A 1 188 ? 12.594 15.007 -0.439 1.00 64.44 188 THR A O 1
ATOM 1501 N N . PRO A 1 189 ? 11.655 16.462 0.994 1.00 72.62 189 PRO A N 1
ATOM 1502 C CA . PRO A 1 189 ? 11.155 15.421 1.862 1.00 72.62 189 PRO A CA 1
ATOM 1503 C C . PRO A 1 189 ? 10.108 14.566 1.137 1.00 72.62 189 PRO A C 1
ATOM 1505 O O . PRO A 1 189 ? 9.162 15.067 0.526 1.00 72.62 189 PRO A O 1
ATOM 1508 N N . LEU A 1 190 ? 10.250 13.252 1.264 1.00 77.81 190 LEU A N 1
ATOM 1509 C CA . LEU A 1 190 ? 9.317 12.259 0.758 1.00 77.81 190 LEU A CA 1
ATOM 1510 C C . LEU A 1 190 ? 8.111 12.155 1.686 1.00 77.81 190 LEU A C 1
ATOM 1512 O O . LEU A 1 190 ? 8.253 11.955 2.896 1.00 77.81 190 LEU A O 1
ATOM 1516 N N . TYR A 1 191 ? 6.915 12.211 1.106 1.00 83.62 191 TYR A N 1
ATOM 1517 C CA . TYR A 1 191 ? 5.690 11.875 1.818 1.00 83.62 191 TYR A CA 1
ATOM 1518 C C . TYR A 1 191 ? 5.299 10.426 1.550 1.00 83.62 191 TYR A C 1
ATOM 1520 O O . TYR A 1 191 ? 4.753 10.091 0.491 1.00 83.62 191 TYR A O 1
ATOM 1528 N N . VAL A 1 192 ? 5.552 9.562 2.532 1.00 85.75 192 VAL A N 1
ATOM 1529 C CA . VAL A 1 192 ? 5.135 8.161 2.471 1.00 85.75 192 VAL A CA 1
ATOM 1530 C C . VAL A 1 192 ? 3.726 8.029 3.026 1.00 85.75 192 VAL A C 1
ATOM 1532 O O . VAL A 1 192 ? 3.439 8.398 4.166 1.00 85.75 192 VAL A O 1
ATOM 1535 N N . HIS A 1 193 ? 2.836 7.460 2.227 1.00 90.69 193 HIS A N 1
ATOM 1536 C CA . HIS A 1 193 ? 1.498 7.118 2.670 1.00 90.69 193 HIS A CA 1
ATOM 1537 C C . HIS A 1 193 ? 1.070 5.759 2.129 1.00 90.69 193 HIS A C 1
ATOM 1539 O O . HIS A 1 193 ? 1.668 5.200 1.219 1.00 90.69 193 HIS A O 1
ATOM 1545 N N . TYR A 1 194 ? 0.038 5.189 2.730 1.00 92.12 194 TYR A N 1
ATOM 1546 C CA . TYR A 1 194 ? -0.493 3.887 2.375 1.00 92.12 194 TYR A CA 1
ATOM 1547 C C . TYR A 1 194 ? -1.961 4.045 2.051 1.00 92.12 194 TYR A C 1
ATOM 1549 O O . TYR A 1 194 ? -2.735 4.556 2.861 1.00 92.12 194 TYR A O 1
ATOM 1557 N N . HIS A 1 195 ? -2.358 3.574 0.879 1.00 93.62 195 HIS A N 1
ATOM 1558 C CA . HIS A 1 195 ? -3.758 3.365 0.568 1.00 93.62 195 HIS A CA 1
ATOM 1559 C C . HIS A 1 195 ? -4.156 1.981 1.049 1.00 93.62 195 HIS A C 1
ATOM 1561 O O . HIS A 1 195 ? -3.530 0.992 0.679 1.00 93.62 195 HIS A O 1
ATOM 1567 N N . THR A 1 196 ? -5.208 1.903 1.851 1.00 95.19 196 THR A N 1
ATOM 1568 C CA . THR A 1 196 ? -5.676 0.638 2.402 1.00 95.19 196 THR A CA 1
ATOM 1569 C C . THR A 1 196 ? -7.118 0.359 2.023 1.00 95.19 196 THR A C 1
ATOM 1571 O O . THR A 1 196 ? -7.941 1.267 1.882 1.00 95.19 196 THR A O 1
ATOM 1574 N N . ALA A 1 197 ? -7.399 -0.915 1.788 1.00 94.88 197 ALA A N 1
ATOM 1575 C CA . ALA A 1 197 ? -8.714 -1.439 1.485 1.00 94.88 197 ALA A CA 1
ATOM 1576 C C . ALA A 1 197 ? -9.148 -2.298 2.667 1.00 94.88 197 ALA A C 1
ATOM 1578 O O . ALA A 1 197 ? -8.699 -3.436 2.789 1.00 94.88 197 ALA A O 1
ATOM 1579 N N . ASN A 1 198 ? -9.976 -1.737 3.547 1.00 95.19 198 ASN A N 1
ATOM 1580 C CA . ASN A 1 198 ? -10.515 -2.445 4.703 1.00 95.19 198 ASN A CA 1
ATOM 1581 C C . ASN A 1 198 ? -11.872 -3.074 4.364 1.00 95.19 198 ASN A C 1
ATOM 1583 O O . ASN A 1 198 ? -12.651 -2.501 3.594 1.00 95.19 198 ASN A O 1
ATOM 1587 N N . LEU A 1 199 ? -12.186 -4.220 4.969 1.00 94.50 199 LEU A N 1
ATOM 1588 C CA . LEU A 1 199 ? -13.537 -4.783 4.899 1.00 94.50 199 LEU A CA 1
ATOM 1589 C C . LEU A 1 199 ? -14.592 -3.784 5.420 1.00 94.50 199 LEU A C 1
ATOM 1591 O O . LEU A 1 199 ? -14.267 -2.892 6.213 1.00 94.50 199 LEU A O 1
ATOM 1595 N N . PRO A 1 200 ? -15.860 -3.897 4.989 1.00 93.06 200 PRO A N 1
ATOM 1596 C CA . PRO A 1 200 ? -16.925 -3.067 5.525 1.00 93.06 200 PRO A CA 1
ATOM 1597 C C . PRO A 1 200 ? -17.049 -3.171 7.035 1.00 93.06 200 PRO A C 1
ATOM 1599 O O . PRO A 1 200 ? -16.943 -4.249 7.616 1.00 93.06 200 PRO A O 1
ATOM 1602 N N . VAL A 1 201 ? -17.306 -2.026 7.659 1.00 93.06 201 VAL A N 1
ATOM 1603 C CA . VAL A 1 201 ? -17.484 -1.930 9.104 1.00 93.06 201 VAL A CA 1
ATOM 1604 C C . VAL A 1 201 ? -18.956 -1.699 9.409 1.00 93.06 201 VAL A C 1
ATOM 1606 O O . VAL A 1 201 ? -19.585 -0.816 8.829 1.00 93.06 201 VAL A O 1
ATOM 1609 N N . LYS A 1 202 ? -19.510 -2.510 10.317 1.00 91.31 202 LYS A N 1
ATOM 1610 C CA . LYS A 1 202 ? -20.926 -2.437 10.705 1.00 91.31 202 LYS A CA 1
ATOM 1611 C C . LYS A 1 202 ? -21.241 -1.142 11.457 1.00 91.31 202 LYS A C 1
ATOM 1613 O O . LYS A 1 202 ? -22.217 -0.474 11.146 1.00 91.31 202 LYS A O 1
ATOM 1618 N N . ASP A 1 203 ? -20.393 -0.783 12.421 1.00 95.38 203 ASP A N 1
ATOM 1619 C CA . ASP A 1 203 ? -20.516 0.448 13.206 1.00 95.38 203 ASP A CA 1
ATOM 1620 C C . ASP A 1 203 ? -19.394 1.423 12.837 1.00 95.38 203 ASP A C 1
ATOM 1622 O O . ASP A 1 203 ? -18.273 1.365 13.354 1.00 95.38 203 ASP A O 1
ATOM 1626 N N . TRP A 1 204 ? -19.709 2.327 11.910 1.00 93.19 204 TRP A N 1
ATOM 1627 C CA . TRP A 1 204 ? -18.777 3.339 11.421 1.00 93.19 204 TRP A CA 1
ATOM 1628 C C . TRP A 1 204 ? -18.303 4.296 12.517 1.00 93.19 204 TRP A C 1
ATOM 1630 O O . TRP A 1 204 ? -17.126 4.668 12.559 1.00 93.19 204 TRP A O 1
ATOM 1640 N N . ARG A 1 205 ? -19.208 4.699 13.415 1.00 95.62 205 ARG A N 1
ATOM 1641 C CA . ARG A 1 205 ? -18.909 5.682 14.458 1.00 95.62 205 ARG A CA 1
ATOM 1642 C C . ARG A 1 205 ? -17.928 5.091 15.460 1.00 95.62 205 ARG A C 1
ATOM 1644 O O . ARG A 1 205 ? -16.904 5.720 15.737 1.00 95.62 205 ARG A O 1
ATOM 1651 N N . LYS A 1 206 ? -18.197 3.874 15.938 1.00 96.94 206 LYS A N 1
ATOM 1652 C CA . LYS A 1 206 ? -17.308 3.151 16.855 1.00 96.94 206 LYS A CA 1
ATOM 1653 C C . LYS A 1 206 ? -15.963 2.851 16.207 1.00 96.94 206 LYS A C 1
ATOM 1655 O O . LYS A 1 206 ? -14.932 3.110 16.820 1.00 96.94 206 LYS A O 1
ATOM 1660 N N . PHE A 1 207 ? -15.955 2.385 14.956 1.00 96.44 207 PHE A N 1
ATOM 1661 C CA . PHE A 1 207 ? -14.717 2.126 14.217 1.00 96.44 207 PHE A CA 1
ATOM 1662 C C . PHE A 1 207 ? -13.832 3.374 14.130 1.00 96.44 207 PHE A C 1
ATOM 1664 O O . PHE A 1 207 ? -12.652 3.325 14.472 1.00 96.44 207 PHE A O 1
ATOM 1671 N N . ARG A 1 208 ? -14.409 4.519 13.740 1.00 96.25 208 ARG A N 1
ATOM 1672 C CA . ARG A 1 208 ? -13.683 5.791 13.647 1.00 96.25 208 ARG A CA 1
ATOM 1673 C C . ARG A 1 208 ? -13.130 6.232 15.002 1.00 96.25 208 ARG A C 1
ATOM 1675 O O . ARG A 1 208 ? -11.963 6.603 15.078 1.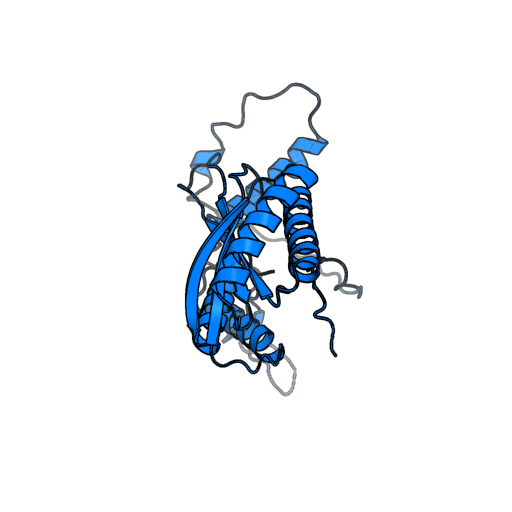00 96.25 208 ARG A O 1
ATOM 1682 N N . GLN A 1 209 ? -13.941 6.184 16.059 1.00 97.56 209 GLN A N 1
ATOM 1683 C CA . GLN A 1 209 ? -13.513 6.547 17.417 1.00 97.56 209 GLN A CA 1
ATOM 1684 C C . GLN A 1 209 ? -12.369 5.657 17.913 1.00 97.56 209 GLN A C 1
ATOM 1686 O O . GLN A 1 209 ? -11.372 6.162 18.428 1.00 97.56 209 GLN A O 1
ATOM 1691 N N . ASN A 1 210 ? -12.482 4.345 17.708 1.00 98.12 210 ASN A N 1
ATOM 1692 C CA . ASN A 1 210 ? -11.440 3.394 18.073 1.00 98.12 210 ASN A CA 1
ATOM 1693 C C . ASN A 1 210 ? -10.152 3.628 17.280 1.00 98.12 210 ASN A C 1
ATOM 1695 O O . ASN A 1 210 ? -9.079 3.563 17.869 1.00 98.12 210 ASN A O 1
ATOM 1699 N N . LEU A 1 211 ? -10.238 3.987 15.995 1.00 97.00 211 LEU A N 1
ATOM 1700 C CA . LEU A 1 211 ? -9.054 4.279 15.186 1.00 97.00 211 LEU A CA 1
ATOM 1701 C C . LEU A 1 211 ? -8.295 5.521 15.685 1.00 97.00 211 LEU A C 1
ATOM 1703 O O . LEU A 1 211 ? -7.065 5.501 15.728 1.00 97.00 211 LEU A O 1
ATOM 1707 N N . TYR A 1 212 ? -8.997 6.575 16.122 1.00 97.56 212 TYR A N 1
ATOM 1708 C CA . TYR A 1 212 ? -8.351 7.730 16.769 1.00 97.56 212 TYR A CA 1
ATOM 1709 C C . TYR A 1 212 ? -7.681 7.344 18.091 1.00 97.56 212 TYR A C 1
ATOM 1711 O O . TYR A 1 212 ? -6.510 7.663 18.291 1.00 97.56 212 TYR A O 1
ATOM 1719 N N . ARG A 1 213 ? -8.380 6.593 18.953 1.00 97.69 213 ARG A N 1
ATOM 1720 C CA . ARG A 1 213 ? -7.828 6.107 20.231 1.00 97.69 213 ARG A CA 1
ATOM 1721 C C . ARG A 1 213 ? -6.596 5.224 20.027 1.00 97.69 213 ARG A C 1
ATOM 1723 O O . ARG A 1 213 ? -5.589 5.382 20.715 1.00 97.69 213 ARG A O 1
ATOM 1730 N N . ALA A 1 214 ? -6.659 4.306 19.063 1.00 97.88 214 ALA A N 1
ATOM 1731 C CA . ALA A 1 214 ? -5.547 3.432 18.717 1.00 97.88 214 ALA A CA 1
ATOM 1732 C C . ALA A 1 214 ? -4.352 4.249 18.214 1.00 97.88 214 ALA A C 1
ATOM 1734 O O . ALA A 1 214 ? -3.234 4.039 18.680 1.00 97.88 214 ALA A O 1
ATOM 1735 N N . ARG A 1 215 ? -4.584 5.234 17.334 1.00 97.31 215 ARG A N 1
ATOM 1736 C CA . ARG A 1 215 ? -3.541 6.144 16.842 1.00 97.31 215 ARG A CA 1
ATOM 1737 C C . ARG A 1 215 ? -2.800 6.838 17.979 1.00 97.31 215 ARG A C 1
ATOM 1739 O O . ARG A 1 215 ? -1.577 6.762 18.013 1.00 97.31 215 ARG A O 1
ATOM 1746 N N . GLU A 1 216 ? -3.506 7.490 18.898 1.00 97.38 216 GLU A N 1
ATOM 1747 C CA . GLU A 1 216 ? -2.881 8.212 20.019 1.00 97.38 216 GLU A CA 1
ATOM 1748 C C . GLU A 1 216 ? -1.985 7.293 20.854 1.00 97.38 216 GLU A C 1
ATOM 1750 O O . GLU A 1 216 ? -0.824 7.607 21.130 1.00 97.38 216 GLU A O 1
ATOM 1755 N N . LYS A 1 217 ? -2.492 6.102 21.184 1.00 97.50 217 LYS A N 1
ATOM 1756 C CA . LYS A 1 217 ? -1.739 5.100 21.940 1.00 97.50 217 LYS A CA 1
ATOM 1757 C C . LYS A 1 217 ? -0.501 4.612 21.189 1.00 97.50 217 LYS A C 1
ATOM 1759 O O . LYS A 1 217 ? 0.548 4.410 21.800 1.00 97.50 217 LYS A O 1
ATOM 1764 N N . ILE A 1 218 ? -0.606 4.406 19.878 1.00 97.12 218 ILE A N 1
ATOM 1765 C CA . ILE A 1 218 ? 0.497 3.899 19.052 1.00 97.12 218 ILE A CA 1
ATOM 1766 C C . ILE A 1 218 ? 1.562 4.963 18.851 1.00 97.12 218 ILE A C 1
ATOM 1768 O O . ILE A 1 218 ? 2.736 4.622 18.950 1.00 97.12 218 ILE A O 1
ATOM 1772 N N . ILE A 1 219 ? 1.193 6.229 18.645 1.00 96.38 219 ILE A N 1
ATOM 1773 C CA . ILE A 1 219 ? 2.158 7.336 18.586 1.00 96.38 219 ILE A CA 1
ATOM 1774 C C . ILE A 1 219 ? 2.941 7.392 19.899 1.00 96.38 219 ILE A C 1
ATOM 1776 O O . ILE A 1 219 ? 4.167 7.329 19.877 1.00 96.38 219 ILE A O 1
ATOM 1780 N N . LYS A 1 220 ? 2.251 7.360 21.049 1.00 96.38 220 LYS A N 1
ATOM 1781 C CA . LYS A 1 220 ? 2.903 7.332 22.368 1.00 96.38 220 LYS A CA 1
ATOM 1782 C C . LYS A 1 220 ? 3.828 6.121 22.555 1.00 96.38 220 LYS A C 1
ATOM 1784 O O . LYS A 1 220 ? 4.870 6.240 23.186 1.00 96.38 220 LYS A O 1
ATOM 1789 N N . LYS A 1 221 ? 3.449 4.949 22.033 1.00 95.56 221 LYS A N 1
ATOM 1790 C CA . LYS A 1 221 ? 4.211 3.697 22.191 1.00 95.56 221 LYS A CA 1
ATOM 1791 C C . LYS A 1 221 ? 5.392 3.565 21.226 1.00 95.56 221 LYS A C 1
ATOM 1793 O O . LYS A 1 221 ? 6.394 2.952 21.579 1.00 95.56 221 LYS A O 1
ATOM 1798 N N . SER A 1 222 ? 5.237 4.028 19.992 1.00 94.00 222 SER A N 1
ATOM 1799 C CA . SER A 1 222 ? 6.207 3.817 18.912 1.00 94.00 222 SER A CA 1
ATOM 1800 C C . SER A 1 222 ? 7.114 5.018 18.671 1.00 94.00 222 SER A C 1
ATOM 1802 O O . SER A 1 222 ? 8.170 4.843 18.075 1.00 94.00 222 SER A O 1
ATOM 1804 N N . GLY A 1 223 ? 6.699 6.217 19.090 1.00 94.31 223 GLY A N 1
ATOM 1805 C CA . GLY A 1 223 ? 7.355 7.474 18.729 1.00 94.31 223 GLY A CA 1
ATOM 1806 C C . GLY A 1 223 ? 7.180 7.861 17.255 1.00 94.31 223 GLY A C 1
ATOM 1807 O O . GLY A 1 223 ? 7.744 8.860 16.826 1.00 94.31 223 GLY A O 1
ATOM 1808 N N . VAL A 1 224 ? 6.419 7.091 16.469 1.00 93.12 224 VAL A N 1
ATOM 1809 C CA . VAL A 1 224 ? 6.222 7.337 15.037 1.00 93.12 224 VAL A CA 1
ATOM 1810 C C . VAL A 1 224 ? 4.899 8.055 14.827 1.00 93.12 224 VAL A C 1
ATOM 1812 O O . VAL A 1 224 ? 3.825 7.490 15.052 1.00 93.12 224 VAL A O 1
ATOM 1815 N N . GLU A 1 225 ? 4.973 9.296 14.357 1.00 93.56 225 GLU A N 1
ATOM 1816 C CA . GLU A 1 225 ? 3.786 10.048 13.980 1.00 93.56 225 GLU A CA 1
ATOM 1817 C C . GLU A 1 225 ? 3.191 9.549 12.664 1.00 93.56 225 GLU A C 1
ATOM 1819 O O . GLU A 1 225 ? 3.872 9.346 11.656 1.00 93.56 225 GLU A O 1
ATOM 1824 N N . PHE A 1 226 ? 1.871 9.394 12.669 1.00 95.00 226 PHE A N 1
ATOM 1825 C CA . PHE A 1 226 ? 1.102 9.115 11.470 1.00 95.00 226 PHE A CA 1
ATOM 1826 C C . PHE A 1 226 ? -0.277 9.762 11.561 1.00 95.00 226 PHE A C 1
ATOM 1828 O O . PHE A 1 226 ? -0.755 10.140 12.632 1.00 95.00 226 PHE A O 1
ATOM 1835 N N . SER A 1 227 ? -0.937 9.901 10.424 1.00 94.81 227 SER A N 1
ATOM 1836 C CA . SER A 1 227 ?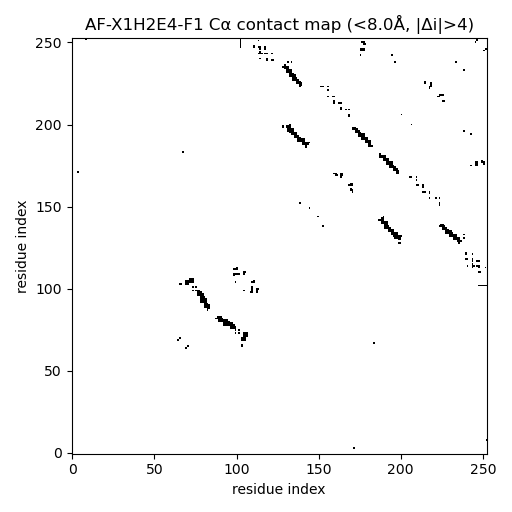 -2.288 10.429 10.266 1.00 94.81 227 SER A CA 1
ATOM 1837 C C . SER A 1 227 ? -3.114 9.453 9.441 1.00 94.81 227 SER A C 1
ATOM 1839 O O . SER A 1 227 ? -2.566 8.590 8.755 1.00 94.81 227 SER A O 1
ATOM 1841 N N . PHE A 1 228 ? -4.438 9.579 9.491 1.00 95.50 228 PHE A N 1
ATOM 1842 C CA . PHE A 1 228 ? -5.300 8.836 8.584 1.00 95.50 228 PHE A CA 1
ATOM 1843 C C . PHE A 1 228 ? -6.435 9.694 8.036 1.00 95.50 228 PHE A C 1
ATOM 1845 O O . PHE A 1 228 ? -6.944 10.597 8.702 1.00 95.50 228 PHE A O 1
ATOM 1852 N N . LYS A 1 229 ? -6.854 9.388 6.809 1.00 96.38 229 LYS A N 1
ATOM 1853 C CA . LYS A 1 229 ? -7.982 10.022 6.129 1.00 96.38 229 LYS A CA 1
ATOM 1854 C C . LYS A 1 229 ? -8.899 8.961 5.546 1.00 96.38 229 LYS A C 1
ATOM 1856 O O . LYS A 1 229 ? -8.478 8.136 4.738 1.00 96.38 229 LYS A O 1
ATOM 1861 N N . PHE A 1 230 ? -10.174 9.035 5.902 1.00 93.88 230 PHE A N 1
ATOM 1862 C CA . PHE A 1 230 ? -11.213 8.252 5.248 1.00 93.88 230 PHE A CA 1
ATOM 1863 C C . PHE A 1 230 ? -11.558 8.893 3.907 1.00 93.88 230 PHE A C 1
ATOM 1865 O O . PHE A 1 230 ? -11.775 10.104 3.836 1.00 93.88 230 PHE A O 1
ATOM 1872 N N . LYS A 1 231 ? -11.581 8.099 2.835 1.00 91.88 231 LYS A N 1
ATOM 1873 C CA . LYS A 1 231 ? -12.028 8.573 1.522 1.00 91.88 231 LYS A CA 1
ATOM 1874 C C . LYS A 1 231 ? -13.515 8.308 1.341 1.00 91.88 231 LYS A C 1
ATOM 1876 O O . LYS A 1 231 ? -14.285 9.258 1.315 1.00 91.88 231 LYS A O 1
ATOM 1881 N N . HIS A 1 232 ? -13.891 7.048 1.174 1.00 91.75 232 HIS A N 1
ATOM 1882 C CA . HIS A 1 232 ? -15.266 6.551 1.061 1.00 91.75 232 HIS A CA 1
ATOM 1883 C C . HIS A 1 232 ? -15.216 5.036 0.837 1.00 91.75 232 HIS A C 1
ATOM 1885 O O . HIS A 1 232 ? -14.143 4.461 0.620 1.00 91.75 232 HIS A O 1
ATOM 1891 N N . TYR A 1 233 ? -16.383 4.398 0.859 1.00 95.25 233 TYR A N 1
ATOM 1892 C CA . TYR A 1 233 ? -16.545 3.061 0.309 1.00 95.25 233 TYR A CA 1
ATOM 1893 C C . TYR A 1 233 ? -16.370 3.084 -1.205 1.00 95.25 233 TYR A C 1
ATOM 1895 O O . TYR A 1 233 ? -16.962 3.913 -1.893 1.00 95.25 233 TYR A O 1
ATOM 1903 N N . ARG A 1 234 ? -15.549 2.176 -1.723 1.00 95.44 234 ARG A N 1
ATOM 1904 C CA . ARG A 1 234 ? -15.301 2.006 -3.155 1.00 95.44 234 ARG A CA 1
ATOM 1905 C C . ARG A 1 234 ? -15.639 0.590 -3.568 1.00 95.44 234 ARG A C 1
ATOM 1907 O O . ARG A 1 234 ? -15.385 -0.344 -2.809 1.00 95.44 234 ARG A O 1
ATOM 1914 N N . ASN A 1 235 ? -16.129 0.438 -4.796 1.00 96.69 235 ASN A N 1
ATOM 1915 C CA . ASN A 1 235 ? -16.244 -0.877 -5.407 1.00 96.69 235 ASN A CA 1
ATOM 1916 C C . ASN A 1 235 ? -14.870 -1.568 -5.398 1.00 96.69 235 ASN A C 1
ATOM 1918 O O . ASN A 1 235 ? -13.858 -0.964 -5.774 1.00 96.69 235 ASN A O 1
ATOM 1922 N N . GLN A 1 236 ? -14.848 -2.830 -4.979 1.00 95.19 236 GLN A N 1
ATOM 1923 C CA . GLN A 1 236 ? -13.637 -3.627 -4.818 1.00 95.19 236 GLN A CA 1
ATOM 1924 C C . GLN A 1 236 ? -12.783 -3.652 -6.088 1.00 95.19 236 GLN A C 1
ATOM 1926 O O . GLN A 1 236 ? -11.589 -3.367 -6.023 1.00 95.19 236 GLN A O 1
ATOM 1931 N N . ARG A 1 237 ? -13.384 -3.949 -7.247 1.00 94.06 237 ARG A N 1
ATOM 1932 C CA . ARG A 1 237 ? -12.670 -4.046 -8.529 1.00 94.06 237 ARG A CA 1
ATOM 1933 C C . ARG A 1 237 ? -12.016 -2.716 -8.893 1.00 94.06 237 ARG A C 1
ATOM 1935 O O . ARG A 1 237 ? -10.859 -2.686 -9.307 1.00 94.06 237 ARG A O 1
ATOM 1942 N N . GLY A 1 238 ? -12.733 -1.611 -8.690 1.00 93.38 238 GLY A N 1
ATOM 1943 C CA . GLY A 1 238 ? -12.201 -0.263 -8.895 1.00 93.38 238 GLY A CA 1
ATOM 1944 C C . GLY A 1 238 ? -11.034 0.060 -7.957 1.00 93.38 238 GLY A C 1
ATOM 1945 O O . GLY A 1 238 ? -10.014 0.591 -8.399 1.00 93.38 238 GLY A O 1
ATOM 1946 N N . LEU A 1 239 ? -11.148 -0.300 -6.675 1.00 93.75 239 LEU A N 1
ATOM 1947 C CA . LEU A 1 239 ? -10.099 -0.064 -5.682 1.00 93.75 239 LEU A CA 1
ATOM 1948 C C . LEU A 1 239 ? -8.854 -0.925 -5.934 1.00 93.75 239 LEU A C 1
ATOM 1950 O O . LEU A 1 239 ? -7.742 -0.412 -5.858 1.00 93.75 239 LEU A O 1
ATOM 1954 N N . PHE A 1 240 ? -9.022 -2.196 -6.296 1.00 93.88 240 PHE A N 1
ATOM 1955 C CA . PHE A 1 240 ? -7.911 -3.092 -6.629 1.00 93.88 240 PHE A CA 1
ATOM 1956 C C . PHE A 1 240 ? -7.226 -2.696 -7.933 1.00 93.88 240 PHE A C 1
ATOM 1958 O O . PHE A 1 240 ? -5.999 -2.693 -7.991 1.00 93.88 240 PHE A O 1
ATOM 1965 N N . LYS A 1 241 ? -7.978 -2.256 -8.950 1.00 92.62 241 LYS A N 1
ATOM 1966 C CA . LYS A 1 241 ? -7.388 -1.644 -10.148 1.00 92.62 241 LYS A CA 1
ATOM 1967 C C . LYS A 1 241 ? -6.551 -0.420 -9.775 1.00 92.62 241 LYS A C 1
ATOM 1969 O O . LYS A 1 241 ? -5.417 -0.303 -10.228 1.00 92.62 241 LYS A O 1
ATOM 1974 N N . TYR A 1 242 ? -7.076 0.460 -8.923 1.00 91.50 242 TYR A N 1
ATOM 1975 C CA . TYR A 1 242 ? -6.338 1.620 -8.420 1.00 91.50 242 TYR A CA 1
ATOM 1976 C C . TYR A 1 242 ? -5.059 1.217 -7.662 1.00 91.50 242 TYR A C 1
ATOM 1978 O O . TYR A 1 242 ? -4.001 1.791 -7.912 1.00 91.50 242 TYR A O 1
ATOM 1986 N N . PHE A 1 243 ? -5.119 0.200 -6.799 1.00 91.38 243 PHE A N 1
ATOM 1987 C CA . PHE A 1 243 ? -3.953 -0.326 -6.077 1.00 91.38 243 PHE A CA 1
ATOM 1988 C C . PHE A 1 243 ? -2.915 -0.923 -7.018 1.00 91.38 243 PHE A C 1
ATOM 1990 O O . PHE A 1 243 ? -1.730 -0.640 -6.875 1.00 91.38 243 PHE A O 1
ATOM 1997 N N . ALA A 1 244 ? 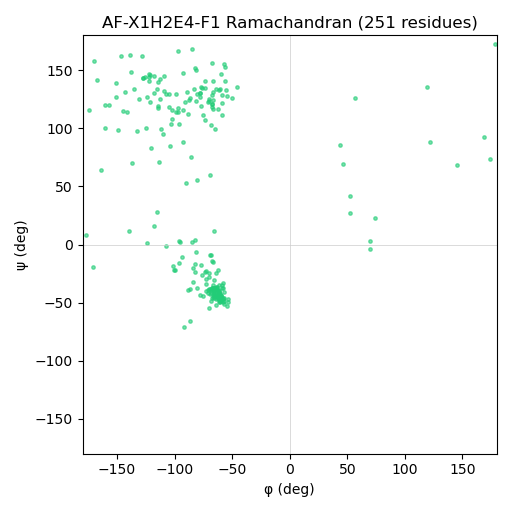-3.347 -1.678 -8.023 1.00 89.94 244 ALA A N 1
ATOM 1998 C CA . ALA A 1 244 ? -2.457 -2.236 -9.027 1.00 89.94 244 ALA A CA 1
ATOM 1999 C C . ALA A 1 244 ? -1.731 -1.150 -9.828 1.00 89.94 244 ALA A C 1
ATOM 2001 O O . ALA A 1 244 ? -0.538 -1.281 -10.073 1.00 89.94 244 ALA A O 1
ATOM 2002 N N . HIS A 1 245 ? -2.407 -0.050 -10.178 1.00 86.44 245 HIS A N 1
ATOM 2003 C CA . HIS A 1 245 ? -1.749 1.105 -10.798 1.00 86.44 245 HIS A CA 1
ATOM 2004 C C . HIS A 1 245 ? -0.716 1.756 -9.876 1.00 86.44 245 HIS A C 1
ATOM 2006 O O . HIS A 1 245 ? 0.350 2.141 -10.351 1.00 86.44 245 HIS A O 1
ATOM 2012 N N . ARG A 1 246 ? -0.999 1.851 -8.572 1.00 83.12 246 ARG A N 1
ATOM 2013 C CA . ARG A 1 246 ? -0.043 2.380 -7.588 1.00 83.12 246 ARG A CA 1
ATOM 2014 C C . ARG A 1 246 ? 1.191 1.497 -7.487 1.00 83.12 246 ARG A C 1
ATOM 2016 O O . ARG A 1 246 ? 2.280 1.996 -7.709 1.00 83.12 246 ARG A O 1
ATOM 2023 N N . VAL A 1 247 ? 1.013 0.194 -7.288 1.00 81.12 247 VAL A N 1
ATOM 2024 C CA . VAL A 1 247 ? 2.123 -0.770 -7.228 1.00 81.12 247 VAL A CA 1
ATOM 2025 C C . VAL A 1 247 ? 2.909 -0.801 -8.543 1.00 81.12 247 VAL A C 1
ATOM 2027 O O . VAL A 1 247 ? 4.130 -0.834 -8.537 1.00 81.12 247 VAL A O 1
ATOM 2030 N N . ALA A 1 248 ? 2.242 -0.757 -9.697 1.00 77.44 248 ALA A N 1
ATOM 2031 C CA . ALA A 1 248 ? 2.918 -0.805 -10.994 1.00 77.44 248 ALA A CA 1
ATOM 2032 C C . ALA A 1 248 ? 3.660 0.490 -11.360 1.00 77.44 248 ALA A C 1
ATOM 2034 O O . ALA A 1 248 ? 4.623 0.446 -12.136 1.00 77.44 248 ALA A O 1
ATOM 2035 N N . GLY A 1 249 ? 3.163 1.627 -10.863 1.00 62.09 249 GLY A N 1
ATOM 2036 C CA . GLY A 1 249 ? 3.636 2.967 -11.188 1.00 62.09 249 GLY A CA 1
ATOM 2037 C C . GLY A 1 249 ? 4.564 3.581 -10.144 1.00 62.09 249 GLY A C 1
ATOM 2038 O O . GLY A 1 249 ? 5.313 4.478 -10.496 1.00 62.09 249 GLY A O 1
ATOM 2039 N N . VAL A 1 250 ? 4.540 3.136 -8.892 1.00 57.78 250 VAL A N 1
ATOM 2040 C CA . VAL A 1 250 ? 5.322 3.688 -7.780 1.00 57.78 250 VAL A CA 1
ATOM 2041 C C . VAL A 1 250 ? 5.787 2.511 -6.928 1.00 57.78 250 VAL A C 1
ATOM 2043 O O . VAL A 1 250 ? 4.967 1.814 -6.343 1.00 57.78 250 VAL A O 1
ATOM 2046 N N . PHE A 1 251 ? 7.104 2.278 -6.892 1.00 51.88 251 PHE A N 1
ATOM 2047 C CA . PHE A 1 251 ? 7.734 1.162 -6.175 1.00 51.88 251 PHE A CA 1
ATOM 2048 C C . PHE A 1 251 ? 7.026 -0.182 -6.418 1.00 51.88 251 PHE A C 1
ATOM 2050 O O . PHE A 1 251 ? 6.402 -0.754 -5.522 1.00 51.88 251 PHE A O 1
ATOM 2057 N N . GLY A 1 252 ? 7.143 -0.683 -7.649 1.00 39.31 252 GLY A N 1
ATOM 2058 C CA . GLY A 1 252 ? 6.813 -2.068 -7.958 1.00 39.31 252 GLY A CA 1
ATOM 2059 C C . GLY A 1 252 ? 7.769 -3.008 -7.234 1.00 39.31 252 GLY A C 1
ATOM 2060 O O . GLY A 1 252 ? 8.863 -3.235 -7.737 1.00 39.31 252 GLY A O 1
ATOM 2061 N N . ILE A 1 253 ? 7.281 -3.548 -6.108 1.00 36.31 253 ILE A N 1
ATOM 2062 C CA . ILE A 1 253 ? 7.865 -4.598 -5.245 1.00 36.31 253 ILE A CA 1
ATOM 2063 C C . ILE A 1 253 ? 9.077 -4.119 -4.432 1.00 36.31 253 ILE A C 1
ATOM 2065 O O . ILE A 1 253 ? 10.173 -3.950 -5.000 1.00 36.31 253 ILE A O 1
#